Protein AF-A0A7S1GZ38-F1 (afdb_monomer)

Foldseek 3Di:
DVVVVVVVCLQFDWDDKDKWAKQFCPPHDPVVSVVSVVVTHQIWTWTQGLQFGIWTASDDVHDTQKGFGLVFWPDWDQDPPFLQKIKTWGWIFGCPDQDVPRDTDIDGTIIIIGDPHNVVSVVVSVSNVVSSVVNCVVLPVLDQPLDDDDPDFRKGWGFDRPDDDPPVPPPDDPCPDPFWAKAAPDDQFDWFAFQCFGIWTDDPPPDDTDTDGDNHTAGWHDAPQPDQDPVPRGTGDDHRDTGTMGTPGPVVCVVDPPPPCPVVVVVVVVVVVPDPPPPPPDDD

Structure (mmCIF, N/CA/C/O backbone):
data_AF-A0A7S1GZ38-F1
#
_entry.id   AF-A0A7S1GZ38-F1
#
loop_
_atom_site.group_PDB
_atom_site.id
_atom_site.type_symbol
_atom_site.label_atom_id
_atom_site.label_alt_id
_atom_site.label_comp_id
_atom_site.label_asym_id
_atom_site.label_entity_id
_atom_site.label_seq_id
_atom_site.pdbx_PDB_ins_code
_atom_site.Cartn_x
_atom_site.Cartn_y
_atom_site.Cartn_z
_atom_site.occupancy
_at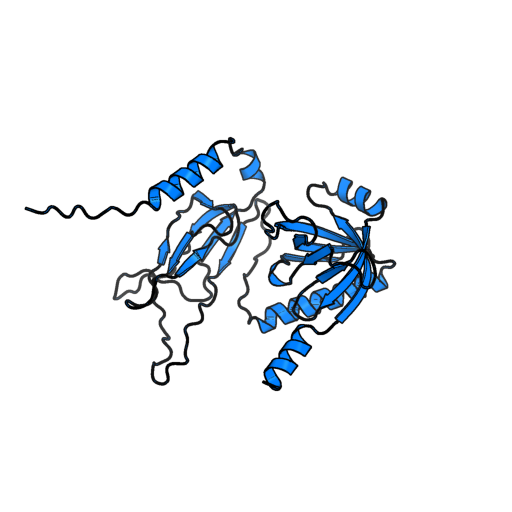om_site.B_iso_or_equiv
_atom_site.auth_seq_id
_atom_site.auth_comp_id
_atom_site.auth_asym_id
_atom_site.auth_atom_id
_atom_site.pdbx_PDB_model_num
ATOM 1 N N . ALA A 1 1 ? -26.570 -12.763 -7.013 1.00 73.56 1 ALA A N 1
ATOM 2 C CA . ALA A 1 1 ? -25.543 -13.681 -7.552 1.00 73.56 1 ALA A CA 1
ATOM 3 C C . ALA A 1 1 ? -24.828 -13.065 -8.753 1.00 73.56 1 ALA A C 1
ATOM 5 O O . ALA A 1 1 ? -23.720 -12.600 -8.565 1.00 73.56 1 ALA A O 1
ATOM 6 N N . LYS A 1 2 ? -25.463 -12.930 -9.930 1.00 78.56 2 LYS A N 1
ATOM 7 C CA . LYS A 1 2 ? -24.811 -12.400 -11.149 1.00 78.56 2 LYS A CA 1
ATOM 8 C C . LYS A 1 2 ? -24.140 -11.022 -10.979 1.00 78.56 2 LYS A C 1
ATOM 10 O O . LYS A 1 2 ? -22.975 -10.892 -11.308 1.00 78.56 2 LYS A O 1
ATOM 15 N N . GLN A 1 3 ? -24.825 -10.051 -10.369 1.00 67.31 3 GLN A N 1
ATOM 16 C CA . GLN A 1 3 ? -24.253 -8.721 -10.082 1.00 67.31 3 GLN A CA 1
ATOM 17 C C . GLN A 1 3 ? -23.097 -8.744 -9.064 1.00 67.31 3 GLN A C 1
ATOM 19 O O . GLN A 1 3 ? -22.222 -7.893 -9.113 1.00 67.31 3 GLN A O 1
ATOM 24 N N . VAL A 1 4 ? -23.079 -9.714 -8.143 1.00 67.12 4 VAL A N 1
ATOM 25 C CA . VAL A 1 4 ? -21.995 -9.866 -7.152 1.00 67.12 4 VAL A CA 1
ATOM 26 C C . VAL A 1 4 ? -20.765 -10.501 -7.803 1.00 67.12 4 VAL A C 1
ATOM 28 O O . VAL A 1 4 ? -19.644 -10.092 -7.529 1.00 67.12 4 VAL A O 1
ATOM 31 N N . GLU A 1 5 ? -20.980 -11.471 -8.693 1.00 67.50 5 GLU A N 1
ATOM 32 C CA . GLU A 1 5 ? -19.931 -12.106 -9.497 1.00 67.50 5 GLU A CA 1
ATOM 33 C C . GLU A 1 5 ? -19.275 -11.102 -10.457 1.00 67.50 5 GLU A C 1
ATOM 35 O O . GLU A 1 5 ? -18.057 -11.059 -10.586 1.00 67.50 5 GLU A O 1
ATOM 40 N N . GLU A 1 6 ? -20.094 -10.273 -11.107 1.00 71.00 6 GLU A N 1
ATOM 41 C CA . GLU A 1 6 ? -19.662 -9.233 -12.043 1.00 71.00 6 GLU A CA 1
ATOM 42 C C . GLU A 1 6 ? -18.856 -8.148 -11.321 1.00 71.00 6 GLU A C 1
ATOM 44 O O . GLU A 1 6 ? -17.736 -7.856 -11.732 1.00 71.00 6 GLU A O 1
ATOM 49 N N . ARG A 1 7 ? -19.331 -7.690 -10.153 1.00 63.00 7 ARG A N 1
ATOM 50 C CA . ARG A 1 7 ? -18.589 -6.757 -9.294 1.00 63.00 7 ARG A CA 1
ATOM 51 C C . ARG A 1 7 ? -17.265 -7.340 -8.793 1.00 63.00 7 ARG A C 1
ATOM 53 O O . ARG A 1 7 ? -16.252 -6.663 -8.862 1.00 63.00 7 ARG A O 1
ATOM 60 N N . ARG A 1 8 ? -17.227 -8.611 -8.370 1.00 61.53 8 ARG A N 1
ATOM 61 C CA . ARG A 1 8 ? -15.969 -9.295 -8.000 1.00 61.53 8 ARG A CA 1
ATOM 62 C C . ARG A 1 8 ? -14.984 -9.382 -9.165 1.00 61.53 8 ARG A C 1
ATOM 64 O O . ARG A 1 8 ? -13.774 -9.310 -8.968 1.00 61.53 8 ARG A O 1
ATOM 71 N N . ARG A 1 9 ? -15.489 -9.570 -10.384 1.00 66.88 9 ARG A N 1
ATOM 72 C CA . ARG A 1 9 ? -14.665 -9.649 -11.594 1.00 66.88 9 ARG A CA 1
ATOM 73 C C . ARG A 1 9 ? -14.069 -8.289 -11.959 1.00 66.88 9 ARG A C 1
ATOM 75 O O . ARG A 1 9 ? -12.923 -8.240 -12.392 1.00 66.88 9 ARG A O 1
ATOM 82 N N . GLU A 1 10 ? -14.826 -7.217 -11.744 1.00 64.75 10 GLU A N 1
ATOM 83 C CA . GLU A 1 10 ? -14.358 -5.832 -11.864 1.00 64.75 10 GLU A CA 1
ATOM 84 C C . GLU A 1 10 ? -13.367 -5.470 -10.743 1.00 64.75 10 GLU A C 1
ATOM 86 O O . GLU A 1 10 ? -12.319 -4.889 -11.018 1.00 64.75 10 GLU A O 1
ATOM 91 N N . GLU A 1 11 ? -13.616 -5.913 -9.505 1.00 62.97 11 GLU A N 1
ATOM 92 C CA . GLU A 1 11 ? -12.746 -5.676 -8.340 1.00 62.97 11 GLU A CA 1
ATOM 93 C C . GLU A 1 11 ? -11.324 -6.242 -8.534 1.00 62.97 11 GLU A C 1
ATOM 95 O O . GLU A 1 11 ? -10.330 -5.637 -8.120 1.00 62.97 11 GLU A O 1
ATOM 100 N N . HIS A 1 12 ? -11.205 -7.373 -9.232 1.00 72.50 12 HIS A N 1
ATOM 101 C CA . HIS A 1 12 ? -9.927 -8.024 -9.534 1.00 72.50 12 HIS A CA 1
ATOM 102 C C . HIS A 1 12 ? -9.425 -7.787 -10.964 1.00 72.50 12 HIS A C 1
ATOM 104 O O . HIS A 1 12 ? -8.508 -8.488 -11.410 1.00 72.50 12 HIS A O 1
ATOM 110 N N . ALA A 1 13 ? -9.990 -6.810 -11.682 1.00 87.50 13 ALA A N 1
ATOM 111 C CA . ALA A 1 13 ? -9.582 -6.507 -13.046 1.00 87.50 13 ALA A CA 1
ATOM 112 C C . ALA A 1 13 ? -8.071 -6.234 -13.119 1.00 87.50 13 ALA A C 1
ATOM 114 O O . ALA A 1 13 ? -7.522 -5.410 -12.381 1.00 87.50 13 ALA A O 1
ATOM 115 N N . LEU A 1 14 ? -7.401 -6.962 -14.010 1.00 91.38 14 LEU A N 1
ATOM 116 C CA . LEU A 1 14 ? -5.994 -6.767 -14.332 1.00 91.38 14 LEU A CA 1
ATOM 117 C C . LEU A 1 14 ? -5.829 -5.422 -15.048 1.00 91.38 14 LEU A C 1
ATOM 119 O O . LEU A 1 14 ? -6.381 -5.241 -16.133 1.00 91.38 14 LEU A O 1
ATOM 123 N N . LEU A 1 15 ? -5.062 -4.499 -14.465 1.00 93.69 15 LEU A N 1
ATOM 124 C CA . LEU A 1 15 ? -4.799 -3.189 -15.070 1.00 93.69 15 LEU A CA 1
ATOM 125 C C . LEU A 1 15 ? -3.525 -3.191 -15.914 1.00 93.69 15 LEU A C 1
ATOM 127 O O . LEU A 1 15 ? -3.505 -2.697 -17.042 1.00 93.69 15 LEU A O 1
ATOM 131 N N . ILE A 1 16 ? -2.443 -3.733 -15.358 1.00 97.31 16 ILE A N 1
ATOM 132 C CA . ILE A 1 16 ? -1.154 -3.860 -16.033 1.00 97.31 16 ILE A CA 1
ATOM 133 C C . ILE A 1 16 ? -0.354 -4.992 -15.400 1.00 97.31 16 ILE A C 1
ATOM 135 O O . ILE A 1 16 ? -0.414 -5.227 -14.193 1.00 97.31 16 ILE A O 1
ATOM 139 N N . GLU A 1 17 ? 0.422 -5.670 -16.232 1.00 97.19 17 GLU A N 1
ATOM 140 C CA . GLU A 1 17 ? 1.434 -6.624 -15.810 1.00 97.19 17 GLU A CA 1
ATOM 141 C C . GLU A 1 17 ? 2.716 -6.432 -16.616 1.00 97.19 17 GLU A C 1
ATOM 143 O O . GLU A 1 17 ? 2.711 -5.862 -17.713 1.00 97.19 17 GLU A O 1
ATOM 148 N N . GLY A 1 18 ? 3.834 -6.869 -16.048 1.00 97.25 18 GLY A N 1
ATOM 149 C CA . GLY A 1 18 ? 5.128 -6.765 -16.702 1.00 97.25 18 GLY A CA 1
ATOM 150 C C . GLY A 1 18 ? 6.302 -6.906 -15.747 1.00 97.25 18 GLY A C 1
ATOM 151 O O . GLY A 1 18 ? 6.159 -6.946 -14.527 1.00 97.25 18 GLY A O 1
ATOM 152 N N . TRP A 1 19 ? 7.493 -6.970 -16.334 1.00 97.31 19 TRP A N 1
ATOM 153 C CA . TRP A 1 19 ? 8.738 -7.083 -15.586 1.00 97.31 19 TRP A CA 1
ATOM 154 C C . TRP A 1 19 ? 9.147 -5.749 -14.960 1.00 97.31 19 TRP A C 1
ATOM 156 O O . TRP A 1 19 ? 9.316 -4.759 -15.676 1.00 97.31 19 TRP A O 1
ATOM 166 N N . LEU A 1 20 ? 9.393 -5.759 -13.650 1.00 97.00 20 LEU A N 1
ATOM 167 C CA . LEU A 1 20 ? 10.022 -4.671 -12.897 1.00 97.00 20 LEU A CA 1
ATOM 168 C C . LEU A 1 20 ? 11.158 -5.242 -12.040 1.00 97.00 20 LEU A C 1
ATOM 170 O O . LEU A 1 20 ? 11.118 -6.407 -11.649 1.00 97.00 20 LEU A O 1
ATOM 174 N N . HIS A 1 21 ? 12.165 -4.433 -11.721 1.00 95.69 21 HIS A N 1
ATOM 175 C CA . HIS A 1 21 ? 13.160 -4.804 -10.712 1.00 95.69 21 HIS A CA 1
ATOM 176 C C . HIS A 1 21 ? 12.723 -4.277 -9.347 1.00 95.69 21 HIS A C 1
ATOM 178 O O . HIS A 1 21 ? 12.597 -3.064 -9.166 1.00 95.69 21 HIS A O 1
ATOM 184 N N . LYS A 1 22 ? 12.499 -5.178 -8.392 1.00 94.56 22 LYS A N 1
ATOM 185 C CA . LYS A 1 22 ? 12.158 -4.863 -7.005 1.00 94.56 22 LYS A CA 1
ATOM 186 C C . LYS A 1 22 ? 13.438 -4.670 -6.201 1.00 94.56 22 LYS A C 1
ATOM 188 O O . LYS A 1 22 ? 14.238 -5.588 -6.053 1.00 94.56 22 LYS A O 1
ATOM 193 N N . ILE A 1 23 ? 13.619 -3.479 -5.647 1.00 92.19 23 ILE A N 1
ATOM 194 C CA . ILE A 1 23 ? 14.764 -3.130 -4.806 1.00 92.19 23 ILE A CA 1
ATOM 195 C C . ILE A 1 23 ? 14.228 -2.889 -3.385 1.00 92.19 23 ILE A C 1
ATOM 197 O O . ILE A 1 23 ? 13.569 -1.871 -3.136 1.00 92.19 23 ILE A O 1
ATOM 201 N N . PRO A 1 24 ? 14.453 -3.817 -2.440 1.00 83.69 24 PRO A N 1
ATOM 202 C CA . PRO A 1 24 ? 14.087 -3.597 -1.049 1.00 83.69 24 PRO A CA 1
ATOM 203 C C . PRO A 1 24 ? 15.017 -2.537 -0.445 1.00 83.69 24 PRO A C 1
ATOM 205 O O . PRO A 1 24 ? 16.229 -2.721 -0.404 1.00 83.69 24 PRO A O 1
ATOM 208 N N . VAL A 1 25 ? 14.457 -1.428 0.045 1.00 83.94 25 VAL A N 1
ATOM 209 C CA . VAL A 1 25 ? 15.240 -0.328 0.654 1.00 83.94 25 VAL A CA 1
ATOM 210 C C . VAL A 1 25 ? 14.986 -0.172 2.153 1.00 83.94 25 VAL A C 1
ATOM 212 O O . VAL A 1 25 ? 15.251 0.869 2.749 1.00 83.94 25 VAL A O 1
ATOM 215 N N . THR A 1 26 ? 14.454 -1.211 2.793 1.00 76.75 26 THR A N 1
ATOM 216 C CA . THR A 1 26 ? 14.122 -1.155 4.221 1.00 76.75 26 THR A CA 1
ATOM 217 C C . THR A 1 26 ? 15.399 -1.129 5.054 1.00 76.75 26 THR A C 1
ATOM 219 O O . THR A 1 26 ? 16.225 -2.028 4.943 1.00 76.75 26 THR A O 1
ATOM 222 N N . GLY A 1 27 ? 15.550 -0.096 5.887 1.00 73.19 27 GLY A N 1
ATOM 223 C CA . GLY A 1 27 ? 16.733 0.094 6.731 1.00 73.19 27 GLY A CA 1
ATOM 224 C C . GLY A 1 27 ? 17.950 0.686 6.015 1.00 73.19 27 GLY A C 1
ATOM 225 O O . GLY A 1 27 ? 18.987 0.825 6.651 1.00 73.19 27 GLY A O 1
ATOM 226 N N . LEU A 1 28 ? 17.830 1.054 4.733 1.00 74.50 28 LEU A N 1
ATOM 227 C CA . LEU A 1 28 ? 18.908 1.702 3.986 1.00 74.50 28 LEU A CA 1
ATOM 228 C C . LEU A 1 28 ? 18.828 3.227 4.119 1.00 74.50 28 LEU A C 1
ATOM 230 O O . LEU A 1 28 ? 17.756 3.829 4.008 1.00 74.50 28 LEU A O 1
ATOM 234 N N . THR A 1 29 ? 19.979 3.868 4.295 1.00 75.25 29 THR A N 1
ATOM 235 C CA .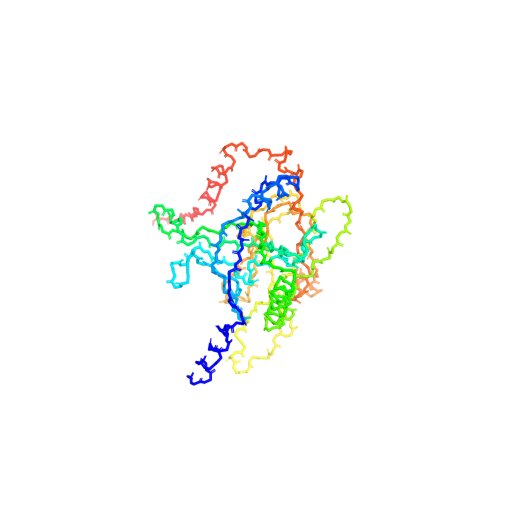 THR A 1 29 ? 20.135 5.314 4.100 1.00 75.25 29 THR A CA 1
ATOM 236 C C . THR A 1 29 ? 19.878 5.691 2.630 1.00 75.25 29 THR A C 1
ATOM 238 O O . THR A 1 29 ? 19.986 4.840 1.744 1.00 75.25 29 THR A O 1
ATOM 241 N N . PRO A 1 30 ? 19.587 6.967 2.305 1.00 71.19 30 PRO A N 1
ATOM 242 C CA . PRO A 1 30 ? 19.416 7.397 0.912 1.00 71.19 30 PRO A CA 1
ATOM 243 C C . PRO A 1 30 ? 20.608 7.051 0.001 1.00 71.19 30 PRO A C 1
ATOM 245 O O . PRO A 1 30 ? 20.416 6.692 -1.160 1.00 71.19 30 PRO A O 1
ATOM 248 N N . ALA A 1 31 ? 21.834 7.104 0.534 1.00 73.81 31 ALA A N 1
ATOM 249 C CA . ALA A 1 31 ? 23.041 6.727 -0.199 1.00 73.81 31 ALA A CA 1
ATOM 250 C C . ALA A 1 31 ? 23.083 5.217 -0.491 1.00 73.81 31 ALA A C 1
ATOM 252 O O . ALA A 1 31 ? 23.336 4.812 -1.624 1.00 73.81 31 ALA A O 1
ATOM 253 N N . GLU A 1 32 ? 22.772 4.381 0.499 1.00 79.12 32 GLU A N 1
ATOM 254 C CA . GLU A 1 32 ? 22.710 2.926 0.328 1.00 79.12 32 GLU A CA 1
ATOM 255 C C . GLU A 1 32 ? 21.563 2.498 -0.589 1.00 79.12 32 GLU A C 1
ATOM 257 O O . GLU A 1 32 ? 21.736 1.577 -1.379 1.00 79.12 32 GLU A O 1
ATOM 262 N N . ALA A 1 33 ? 20.421 3.186 -0.543 1.00 72.38 33 ALA A N 1
ATOM 263 C CA . ALA A 1 33 ? 19.308 2.956 -1.458 1.00 72.38 33 ALA A CA 1
ATOM 264 C C . ALA A 1 33 ? 19.702 3.258 -2.914 1.00 72.38 33 ALA A C 1
ATOM 266 O O . ALA A 1 33 ? 19.358 2.493 -3.812 1.00 72.38 33 ALA A O 1
ATOM 267 N N . SER A 1 34 ? 20.475 4.325 -3.144 1.00 72.00 34 SER A N 1
ATOM 268 C CA . SER A 1 34 ? 21.030 4.649 -4.465 1.00 72.00 34 SER A CA 1
ATOM 269 C C . SER A 1 34 ? 22.010 3.570 -4.954 1.00 72.00 34 SER A C 1
ATOM 271 O O . SER A 1 34 ? 21.927 3.113 -6.095 1.00 72.00 34 SER A O 1
ATOM 273 N N . VAL A 1 35 ? 22.881 3.070 -4.068 1.00 78.94 35 VAL A N 1
ATOM 274 C CA . VAL A 1 35 ? 23.791 1.951 -4.377 1.00 78.94 35 VAL A CA 1
ATOM 275 C C . VAL A 1 35 ? 23.030 0.638 -4.610 1.00 78.94 35 VAL A C 1
ATOM 277 O O . VAL A 1 35 ? 23.388 -0.137 -5.491 1.00 78.94 35 VAL A O 1
ATOM 280 N N . ALA A 1 36 ? 21.971 0.360 -3.853 1.00 77.56 36 ALA A N 1
ATOM 281 C CA . ALA A 1 36 ? 21.128 -0.812 -4.074 1.00 77.56 36 ALA A CA 1
ATOM 282 C C . ALA A 1 36 ? 20.397 -0.720 -5.422 1.00 77.56 36 ALA A C 1
ATOM 284 O O . ALA A 1 36 ? 20.329 -1.705 -6.155 1.00 77.56 36 ALA A O 1
ATOM 285 N N . ALA A 1 37 ? 19.928 0.474 -5.795 1.00 73.06 37 ALA A N 1
ATOM 286 C CA . ALA A 1 37 ? 19.295 0.715 -7.087 1.00 73.06 37 ALA A CA 1
ATOM 287 C C . ALA A 1 37 ? 20.255 0.530 -8.273 1.00 73.06 37 ALA A C 1
ATOM 289 O O . ALA A 1 37 ? 19.831 0.073 -9.339 1.00 73.06 37 ALA A O 1
ATOM 290 N N . SER A 1 38 ? 21.547 0.827 -8.094 1.00 75.19 38 SER A N 1
ATOM 291 C CA . SER A 1 38 ? 22.561 0.616 -9.134 1.00 75.19 38 SER A CA 1
ATOM 292 C C . SER A 1 38 ? 22.960 -0.851 -9.311 1.00 75.19 38 SER A C 1
ATOM 294 O O . SER A 1 38 ? 23.344 -1.237 -10.412 1.00 75.19 38 SER A O 1
ATOM 296 N N . LYS A 1 39 ? 22.815 -1.688 -8.274 1.00 80.50 39 LYS A N 1
ATOM 297 C CA . LYS A 1 39 ? 23.103 -3.133 -8.344 1.00 80.50 39 LYS A CA 1
ATOM 298 C C . LYS A 1 39 ? 22.058 -3.945 -9.115 1.00 80.50 39 LYS A C 1
ATOM 300 O O . LYS A 1 39 ? 22.338 -5.094 -9.435 1.00 80.50 39 LYS A O 1
ATOM 305 N N . GLY A 1 40 ? 20.911 -3.344 -9.446 1.00 72.44 40 GLY A N 1
ATOM 306 C CA . GLY A 1 40 ? 19.787 -4.027 -10.084 1.00 72.44 40 GLY A CA 1
ATOM 307 C C . GLY A 1 40 ? 19.072 -4.917 -9.070 1.00 72.44 40 GLY A C 1
ATOM 308 O O . GLY A 1 40 ? 19.632 -5.895 -8.591 1.00 72.44 40 GLY A O 1
ATOM 309 N N . GLY A 1 41 ? 17.852 -4.541 -8.686 1.00 87.12 41 GLY A N 1
ATOM 310 C CA . GLY A 1 41 ? 17.037 -5.355 -7.781 1.00 87.12 41 GLY A CA 1
ATOM 311 C C . GLY A 1 41 ? 16.616 -6.688 -8.401 1.00 87.12 41 GLY A C 1
ATOM 312 O O . GLY A 1 41 ? 16.912 -6.971 -9.562 1.00 87.12 41 GLY A O 1
ATOM 313 N N . ASP A 1 42 ? 15.859 -7.480 -7.649 1.00 92.25 42 ASP A N 1
ATOM 314 C CA . ASP A 1 42 ? 15.338 -8.754 -8.138 1.00 92.25 42 ASP A CA 1
ATOM 315 C C . ASP A 1 42 ? 14.334 -8.501 -9.263 1.00 92.25 42 ASP A C 1
ATOM 317 O O . ASP A 1 42 ? 13.403 -7.704 -9.121 1.00 92.25 42 ASP A O 1
ATOM 321 N N . ARG A 1 43 ? 14.527 -9.152 -10.410 1.00 95.12 43 ARG A N 1
ATOM 322 C CA . ARG A 1 43 ? 13.608 -9.030 -11.541 1.00 95.12 43 ARG A CA 1
ATOM 323 C C . ARG A 1 43 ? 12.351 -9.853 -11.255 1.00 95.12 43 ARG A C 1
ATOM 325 O O . ARG A 1 43 ? 12.422 -11.075 -11.224 1.00 95.12 43 ARG A O 1
ATOM 332 N N . MET A 1 44 ? 11.210 -9.184 -11.114 1.00 96.06 44 MET A N 1
ATOM 333 C CA . MET A 1 44 ? 9.929 -9.798 -10.761 1.00 96.06 44 MET A CA 1
ATOM 334 C C . MET A 1 44 ? 8.876 -9.541 -11.842 1.00 96.06 44 MET A C 1
ATOM 336 O O . MET A 1 44 ? 8.850 -8.470 -12.460 1.00 96.06 44 MET A O 1
ATOM 340 N N . TRP A 1 45 ? 7.984 -10.506 -12.059 1.00 96.00 45 TRP A N 1
ATOM 341 C CA . TRP A 1 45 ? 6.752 -10.284 -12.811 1.00 96.00 45 TRP A CA 1
ATOM 342 C C . TRP A 1 45 ? 5.731 -9.629 -11.888 1.00 96.00 45 TRP A C 1
ATOM 344 O O . TRP A 1 45 ? 5.208 -10.274 -10.979 1.00 96.00 45 TRP A O 1
ATOM 354 N N . CYS A 1 46 ? 5.477 -8.342 -12.095 1.00 97.00 46 CYS A N 1
ATOM 355 C CA . CYS A 1 46 ? 4.537 -7.565 -11.303 1.00 97.00 46 CYS A CA 1
ATOM 356 C C . CYS A 1 46 ? 3.164 -7.536 -11.972 1.00 97.00 46 CYS A C 1
ATOM 358 O O . CYS A 1 46 ? 3.063 -7.479 -13.197 1.00 97.00 46 CYS A O 1
ATOM 360 N N . VAL A 1 47 ? 2.117 -7.522 -11.151 1.00 96.31 47 VAL A N 1
ATOM 361 C CA . VAL A 1 47 ? 0.717 -7.492 -11.573 1.00 96.31 47 VAL A CA 1
ATOM 362 C C . VAL A 1 47 ? -0.033 -6.483 -10.707 1.00 96.31 47 VAL A C 1
ATOM 364 O O . VAL A 1 47 ? -0.042 -6.594 -9.479 1.00 96.31 47 VAL A O 1
ATOM 367 N N . LEU A 1 48 ? -0.650 -5.486 -11.342 1.00 96.56 48 LEU A N 1
ATOM 368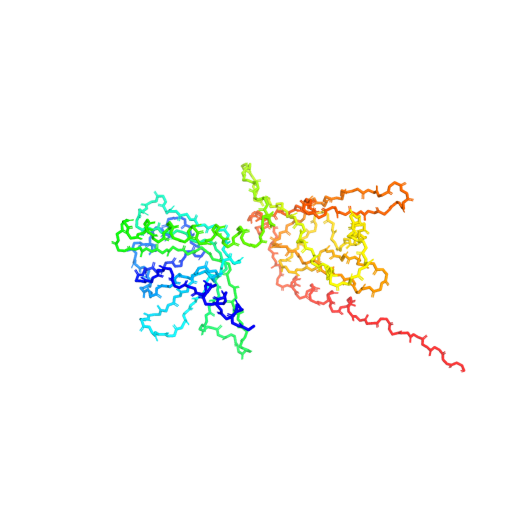 C CA . LEU A 1 48 ? -1.503 -4.494 -10.691 1.00 96.56 48 LEU A CA 1
ATOM 369 C C . LEU A 1 48 ? -2.977 -4.831 -10.923 1.00 96.56 48 LEU A C 1
ATOM 371 O O . LEU A 1 48 ? -3.433 -4.911 -12.068 1.00 96.56 48 LEU A O 1
ATOM 375 N N . HIS A 1 49 ? -3.723 -4.951 -9.829 1.00 93.31 49 HIS A N 1
ATOM 376 C CA . HIS A 1 49 ? -5.166 -5.183 -9.838 1.00 93.31 49 HIS A CA 1
ATOM 377 C C . HIS A 1 49 ? -5.932 -3.913 -9.457 1.00 93.31 49 HIS A C 1
ATOM 379 O O . HIS A 1 49 ? -5.477 -3.147 -8.607 1.00 93.31 49 HIS A O 1
ATOM 385 N N . GLY A 1 50 ? -7.121 -3.730 -10.038 1.00 88.69 50 GLY A N 1
ATOM 386 C CA . GLY A 1 50 ? -7.952 -2.534 -9.864 1.00 88.69 50 GLY A CA 1
ATOM 387 C C . GLY A 1 50 ? -8.270 -2.164 -8.416 1.00 88.69 50 GLY A C 1
ATOM 388 O O . GLY A 1 50 ? -8.175 -0.991 -8.069 1.00 88.69 50 GLY A O 1
ATOM 389 N N . HIS A 1 51 ? -8.573 -3.146 -7.556 1.00 85.69 51 HIS A N 1
ATOM 390 C CA . HIS A 1 51 ? -8.920 -2.893 -6.148 1.00 85.69 51 HIS A CA 1
ATOM 391 C C . HIS A 1 51 ? -8.072 -3.668 -5.135 1.00 85.69 51 HIS A C 1
ATOM 393 O O . HIS A 1 51 ? -8.259 -3.496 -3.934 1.00 85.69 51 HIS A O 1
ATOM 399 N N . SER A 1 52 ? -7.139 -4.513 -5.581 1.00 87.69 52 SER A N 1
ATOM 400 C CA . SER A 1 52 ? -6.355 -5.373 -4.675 1.00 87.69 52 SER A CA 1
ATOM 401 C C . SER A 1 52 ? -4.924 -4.897 -4.437 1.00 87.69 52 SER A C 1
ATOM 403 O O . SER A 1 52 ? -4.260 -5.433 -3.558 1.00 87.69 52 SER A O 1
ATOM 405 N N . GLY A 1 53 ? -4.440 -3.902 -5.182 1.00 93.38 53 GLY A N 1
ATOM 406 C CA . GLY A 1 53 ? -3.062 -3.425 -5.084 1.00 93.38 53 GLY A CA 1
ATOM 407 C C . GLY A 1 53 ? -2.095 -4.165 -6.006 1.00 93.38 53 GLY A C 1
ATOM 408 O O . GLY A 1 53 ? -2.461 -4.621 -7.094 1.00 93.38 53 GLY A O 1
ATOM 409 N N . LEU A 1 54 ? -0.835 -4.235 -5.582 1.00 96.00 54 LEU A N 1
ATOM 410 C CA . LEU A 1 54 ? 0.279 -4.757 -6.368 1.00 96.00 54 LEU A CA 1
ATOM 411 C C . LEU A 1 54 ? 0.685 -6.145 -5.865 1.00 96.00 54 LEU A C 1
ATOM 413 O O . LEU A 1 54 ? 0.878 -6.342 -4.668 1.00 96.00 54 LEU A O 1
ATOM 417 N N . SER A 1 55 ? 0.878 -7.091 -6.775 1.00 94.94 55 SER A N 1
ATOM 418 C CA . SER A 1 55 ? 1.445 -8.408 -6.473 1.00 94.94 55 SER A CA 1
ATOM 419 C C . SER A 1 55 ? 2.621 -8.714 -7.394 1.00 94.94 55 SER A C 1
ATOM 421 O O . SER A 1 55 ? 2.768 -8.090 -8.450 1.00 94.94 55 SER A O 1
ATOM 423 N N . TRP A 1 56 ? 3.498 -9.634 -6.992 1.00 95.69 56 TRP A N 1
ATOM 424 C CA . TRP A 1 56 ? 4.629 -10.028 -7.831 1.00 95.69 56 TRP A CA 1
ATOM 425 C C . TRP A 1 56 ? 5.082 -11.475 -7.628 1.00 95.69 56 TRP A C 1
ATOM 427 O O . TRP A 1 56 ? 4.957 -12.051 -6.545 1.00 95.69 56 TRP A O 1
ATOM 437 N N . MET A 1 57 ? 5.646 -12.035 -8.697 1.00 94.00 57 MET A N 1
ATOM 438 C CA . MET A 1 57 ? 6.160 -13.404 -8.807 1.00 94.00 57 MET A CA 1
ATOM 439 C C . MET A 1 57 ? 7.598 -13.377 -9.342 1.00 94.00 57 MET A C 1
ATOM 441 O O . MET A 1 57 ? 8.002 -12.420 -10.005 1.00 94.00 57 MET A O 1
ATOM 445 N N . ASP A 1 58 ? 8.374 -14.418 -9.066 1.00 91.81 58 ASP A N 1
ATOM 446 C CA . ASP A 1 58 ? 9.752 -14.584 -9.552 1.00 91.81 58 ASP A CA 1
ATOM 447 C C . ASP A 1 58 ? 9.814 -14.870 -11.066 1.00 91.81 58 ASP A C 1
ATOM 449 O O . ASP A 1 58 ? 10.779 -14.516 -11.742 1.00 91.81 58 ASP A O 1
ATOM 453 N N . HIS A 1 59 ? 8.756 -15.456 -11.625 1.00 90.56 59 HIS A N 1
ATOM 454 C CA . HIS A 1 59 ? 8.562 -15.632 -13.060 1.00 90.56 59 HIS A CA 1
ATOM 455 C C . HIS A 1 59 ? 7.085 -15.570 -13.462 1.00 90.56 59 HIS A C 1
ATOM 457 O O . HIS A 1 59 ? 6.185 -15.623 -12.625 1.00 90.56 59 HIS A O 1
ATOM 463 N N . LEU A 1 60 ? 6.822 -15.442 -14.767 1.00 89.88 60 LEU A N 1
ATOM 464 C CA . LEU A 1 60 ? 5.461 -15.451 -15.306 1.00 89.88 60 LEU A CA 1
ATOM 465 C C . LEU A 1 60 ? 4.784 -16.797 -15.000 1.00 89.88 60 LEU A C 1
ATOM 467 O O . LEU A 1 60 ? 5.250 -17.840 -15.456 1.00 89.88 60 LEU A O 1
ATOM 471 N N . GLY A 1 61 ? 3.687 -16.758 -14.240 1.00 84.50 61 GLY A N 1
ATOM 472 C CA . GLY A 1 61 ? 2.977 -17.954 -13.769 1.00 84.50 61 GLY A CA 1
ATOM 473 C C . GLY A 1 61 ? 3.632 -18.655 -12.572 1.00 84.50 61 GLY A C 1
ATOM 474 O O . GLY A 1 61 ? 3.185 -19.738 -12.197 1.00 84.50 61 GLY A O 1
ATOM 475 N N . GLY A 1 62 ? 4.676 -18.055 -11.993 1.00 82.31 62 GLY A N 1
ATOM 476 C CA . GLY A 1 62 ? 5.364 -18.560 -10.811 1.00 82.31 62 GLY A CA 1
ATOM 477 C C . GLY A 1 62 ? 4.547 -18.435 -9.527 1.00 82.31 62 GLY A C 1
ATOM 478 O O . GLY A 1 62 ? 3.411 -17.956 -9.512 1.00 82.31 62 GLY A O 1
ATOM 479 N N . ALA A 1 63 ? 5.138 -18.876 -8.418 1.00 84.50 63 ALA A N 1
ATOM 480 C CA . ALA A 1 63 ? 4.517 -18.705 -7.114 1.00 84.50 63 ALA A CA 1
ATOM 481 C C . ALA A 1 63 ? 4.501 -17.221 -6.726 1.00 84.50 63 ALA A C 1
ATOM 483 O O . ALA A 1 63 ? 5.441 -16.473 -6.996 1.00 84.50 63 ALA A O 1
ATOM 484 N N . LEU A 1 64 ? 3.432 -16.803 -6.051 1.00 87.56 64 LEU A N 1
ATOM 485 C CA . LEU A 1 64 ? 3.337 -15.468 -5.481 1.00 87.56 64 LEU A CA 1
ATOM 486 C C . LEU A 1 64 ? 4.489 -15.266 -4.488 1.00 87.56 64 LEU A C 1
ATOM 488 O O . LEU A 1 64 ? 4.643 -16.057 -3.554 1.00 87.56 64 LEU A O 1
ATOM 492 N N . CYS A 1 65 ? 5.291 -14.221 -4.686 1.00 89.62 65 CYS A N 1
ATOM 493 C CA . CYS A 1 65 ? 6.421 -13.888 -3.814 1.00 89.62 65 CYS A CA 1
ATOM 494 C C . CYS A 1 65 ? 6.063 -12.810 -2.789 1.00 89.62 65 CYS A C 1
ATOM 496 O O . CYS A 1 65 ? 6.609 -12.800 -1.686 1.00 89.62 65 CYS A O 1
ATOM 498 N N . GLY A 1 66 ? 5.159 -11.902 -3.151 1.00 90.50 66 GLY A N 1
ATOM 499 C CA . GLY A 1 66 ? 4.635 -10.921 -2.220 1.00 90.50 66 GLY A CA 1
ATOM 500 C C . GLY A 1 66 ? 3.474 -10.119 -2.783 1.00 90.50 66 GLY A C 1
ATOM 501 O O . GLY A 1 66 ? 3.212 -10.108 -3.992 1.00 90.50 66 GLY A O 1
ATOM 502 N N . VAL A 1 67 ? 2.774 -9.466 -1.862 1.00 92.69 67 VAL A N 1
ATOM 503 C CA . VAL A 1 67 ? 1.626 -8.603 -2.139 1.00 92.69 67 VAL A CA 1
ATOM 504 C C . VAL A 1 67 ? 1.760 -7.324 -1.333 1.00 92.69 67 VAL A C 1
ATOM 506 O O . VAL A 1 67 ? 2.218 -7.324 -0.193 1.00 92.69 67 VAL A O 1
ATOM 509 N N . MET A 1 68 ? 1.315 -6.229 -1.927 1.00 93.88 68 MET A N 1
ATOM 510 C CA . MET A 1 68 ? 1.098 -4.962 -1.260 1.00 93.88 68 MET A CA 1
ATOM 511 C C . MET A 1 68 ? -0.310 -4.485 -1.600 1.00 93.88 68 MET A C 1
ATOM 513 O O . MET A 1 68 ? -0.561 -3.977 -2.697 1.00 93.88 68 MET A O 1
ATOM 517 N N . SER A 1 69 ? -1.239 -4.695 -0.667 1.00 93.25 69 SER A N 1
ATOM 518 C CA . SER A 1 69 ? -2.628 -4.297 -0.875 1.00 93.25 69 SER A CA 1
ATOM 519 C C . SER A 1 69 ? -2.786 -2.782 -0.807 1.00 93.25 69 SER A C 1
ATOM 521 O O . SER A 1 69 ? -1.981 -2.089 -0.178 1.00 93.25 69 SER A O 1
ATOM 523 N N . PHE A 1 70 ? -3.840 -2.244 -1.423 1.00 92.56 70 PHE A N 1
ATOM 524 C CA . PHE A 1 70 ? -4.118 -0.813 -1.304 1.00 92.56 70 PHE A CA 1
ATOM 525 C C . PHE A 1 70 ? -4.417 -0.388 0.139 1.00 92.56 70 PHE A C 1
ATOM 527 O O . PHE A 1 70 ? -4.099 0.743 0.493 1.00 92.56 70 PHE A O 1
ATOM 534 N N . GLU A 1 71 ? -4.932 -1.270 1.006 1.00 88.88 71 GLU A N 1
ATOM 535 C CA . GLU A 1 71 ? -5.031 -0.980 2.446 1.00 88.88 71 GLU A CA 1
ATOM 536 C C . GLU A 1 71 ? -3.668 -0.787 3.113 1.00 88.88 71 GLU A C 1
ATOM 538 O O . GLU A 1 71 ? -3.561 -0.021 4.071 1.00 88.88 71 GLU A O 1
ATOM 543 N N . GLY A 1 72 ? -2.651 -1.505 2.635 1.00 86.94 72 GLY A N 1
ATOM 544 C CA . GLY A 1 72 ? -1.295 -1.446 3.160 1.00 86.94 72 GLY A CA 1
ATOM 545 C C . GLY A 1 72 ? -0.474 -0.283 2.608 1.00 86.94 72 GLY A C 1
ATOM 546 O O . GLY A 1 72 ? 0.550 0.052 3.198 1.00 86.94 72 GLY A O 1
ATOM 547 N N . ILE A 1 73 ? -0.880 0.340 1.497 1.00 91.88 73 ILE A N 1
ATOM 548 C CA . ILE A 1 73 ? -0.120 1.417 0.852 1.00 91.88 73 ILE A CA 1
ATOM 549 C C . ILE A 1 73 ? -0.306 2.733 1.612 1.00 91.88 73 ILE A C 1
ATOM 551 O O . ILE A 1 73 ? -1.405 3.258 1.748 1.00 91.88 73 ILE A O 1
ATOM 555 N N . ALA A 1 74 ? 0.804 3.309 2.068 1.00 88.06 74 ALA A N 1
ATOM 556 C CA . ALA A 1 74 ? 0.855 4.625 2.691 1.00 88.06 74 ALA A CA 1
ATOM 557 C C . ALA A 1 74 ? 1.103 5.740 1.662 1.00 88.06 74 ALA A C 1
ATOM 559 O O . ALA A 1 74 ? 0.491 6.806 1.748 1.00 88.06 74 ALA A O 1
ATOM 560 N N . SER A 1 75 ? 1.993 5.519 0.690 1.00 91.25 75 SER A N 1
ATOM 561 C CA . SER A 1 75 ? 2.279 6.491 -0.371 1.00 91.25 75 SER A CA 1
ATOM 562 C C . SER A 1 75 ? 2.820 5.839 -1.645 1.00 91.25 75 SER A C 1
ATOM 564 O O . SER A 1 75 ? 3.405 4.757 -1.619 1.00 91.25 75 SER A O 1
ATOM 566 N N . ILE A 1 76 ? 2.619 6.537 -2.766 1.00 94.06 76 ILE A N 1
ATOM 567 C CA . ILE A 1 76 ? 3.146 6.202 -4.093 1.00 94.06 76 ILE A CA 1
ATOM 568 C C . ILE A 1 76 ? 3.755 7.481 -4.668 1.00 94.06 76 ILE A C 1
ATOM 570 O O . ILE A 1 76 ? 3.072 8.510 -4.702 1.00 94.06 76 ILE A O 1
ATOM 574 N N . ALA A 1 77 ? 5.002 7.421 -5.127 1.00 93.12 77 ALA A N 1
ATOM 575 C CA . ALA A 1 77 ? 5.717 8.550 -5.715 1.00 93.12 77 ALA A CA 1
ATOM 576 C C . ALA A 1 77 ? 6.611 8.102 -6.880 1.00 93.12 77 ALA A C 1
ATOM 578 O O . ALA A 1 77 ? 7.072 6.964 -6.918 1.00 93.12 77 ALA A O 1
ATOM 579 N N . MET A 1 78 ? 6.892 9.015 -7.809 1.00 92.19 78 MET A N 1
ATOM 580 C CA . MET A 1 78 ? 8.040 8.864 -8.707 1.00 92.19 78 MET A CA 1
ATOM 581 C C . MET A 1 78 ? 9.317 9.163 -7.924 1.00 92.19 78 MET A C 1
ATOM 583 O O . MET A 1 78 ? 9.341 10.083 -7.101 1.00 92.19 78 MET A O 1
ATOM 587 N N . ASN A 1 79 ? 10.378 8.399 -8.166 1.00 85.50 79 ASN A N 1
ATOM 588 C CA . ASN A 1 79 ? 11.662 8.664 -7.533 1.00 85.50 79 ASN A CA 1
ATOM 589 C C . ASN A 1 79 ? 12.291 9.931 -8.143 1.00 85.50 79 ASN A C 1
ATOM 591 O O . ASN A 1 79 ? 12.384 10.063 -9.358 1.00 85.50 79 ASN A O 1
ATOM 595 N N . GLY A 1 80 ? 12.739 10.868 -7.304 1.00 78.25 80 GLY A N 1
ATOM 596 C CA . GLY A 1 80 ? 13.340 12.122 -7.772 1.00 78.25 80 GLY A CA 1
ATOM 597 C C . GLY A 1 80 ? 14.736 11.980 -8.396 1.00 78.25 80 GLY A C 1
ATOM 598 O O . GLY A 1 80 ? 15.226 12.941 -8.980 1.00 78.25 80 GLY A O 1
ATOM 599 N N . TYR A 1 81 ? 15.384 10.818 -8.259 1.00 79.81 81 TYR A N 1
ATOM 600 C CA . TYR A 1 81 ? 16.750 10.569 -8.733 1.00 79.81 81 TYR A CA 1
ATOM 601 C C . TYR A 1 81 ? 16.822 9.763 -10.040 1.00 79.81 81 TYR A C 1
ATOM 603 O O . TYR A 1 81 ? 17.845 9.818 -10.717 1.00 79.81 81 TYR A O 1
ATOM 611 N N . ASP A 1 82 ? 15.774 9.007 -10.382 1.00 83.12 82 ASP A N 1
ATOM 612 C CA . ASP A 1 82 ? 15.696 8.167 -11.586 1.00 83.12 82 ASP A CA 1
ATOM 613 C C . ASP A 1 82 ? 14.234 8.110 -12.047 1.00 83.12 82 ASP A C 1
ATOM 615 O O . ASP A 1 82 ? 13.358 7.635 -11.319 1.00 83.12 82 ASP A O 1
ATOM 619 N N . ASP A 1 83 ? 13.972 8.599 -13.255 1.00 88.44 83 ASP A N 1
ATOM 620 C CA . ASP A 1 83 ? 12.641 8.651 -13.856 1.00 88.44 83 ASP A CA 1
ATOM 621 C C . ASP A 1 83 ? 12.112 7.267 -14.266 1.00 88.44 83 ASP A C 1
ATOM 623 O O . ASP A 1 83 ? 10.915 7.114 -14.504 1.00 88.44 83 ASP A O 1
ATOM 627 N N . ALA A 1 84 ? 12.964 6.238 -14.265 1.00 92.56 84 ALA A N 1
ATOM 628 C CA . ALA A 1 84 ? 12.568 4.843 -14.417 1.00 92.56 84 ALA A CA 1
ATOM 629 C C . ALA A 1 84 ? 12.180 4.166 -13.085 1.00 92.56 84 ALA A C 1
ATOM 631 O O . ALA A 1 84 ? 11.900 2.962 -13.077 1.00 92.56 84 ALA A O 1
ATOM 632 N N . MET A 1 85 ? 12.167 4.890 -11.956 1.00 91.69 85 MET A N 1
ATOM 633 C CA . MET A 1 85 ? 11.870 4.329 -10.633 1.00 91.69 85 MET A CA 1
ATOM 634 C C . MET A 1 85 ? 10.569 4.845 -10.011 1.00 91.69 85 MET A C 1
ATOM 636 O O . MET A 1 85 ? 10.285 6.042 -9.954 1.00 91.69 85 MET A O 1
ATOM 640 N N . ILE A 1 86 ? 9.826 3.904 -9.433 1.00 95.31 86 ILE A N 1
ATOM 641 C CA . ILE A 1 86 ? 8.592 4.127 -8.683 1.00 95.31 86 ILE A CA 1
ATOM 642 C C . ILE A 1 86 ? 8.851 3.746 -7.233 1.00 95.31 86 ILE A C 1
ATOM 644 O O . ILE A 1 86 ? 9.344 2.659 -6.936 1.00 95.31 86 ILE A O 1
ATOM 648 N N . GLU A 1 87 ? 8.502 4.639 -6.323 1.00 94.38 87 GLU A N 1
ATOM 649 C CA . GLU A 1 87 ? 8.556 4.413 -4.891 1.00 94.38 87 GLU A CA 1
ATOM 650 C C . GLU A 1 87 ? 7.163 4.080 -4.363 1.00 94.38 87 GLU A C 1
ATOM 652 O O . GLU A 1 87 ? 6.214 4.844 -4.554 1.00 94.38 87 GLU A O 1
ATOM 657 N N . VAL A 1 88 ? 7.058 2.955 -3.657 1.00 93.75 88 VAL A N 1
ATOM 658 C CA . VAL A 1 88 ? 5.844 2.562 -2.941 1.00 93.75 88 VAL A CA 1
ATOM 659 C C . VAL A 1 88 ? 6.202 2.305 -1.483 1.00 93.75 88 VAL A C 1
ATOM 661 O O . VAL A 1 88 ? 7.060 1.476 -1.170 1.00 93.75 88 VAL A O 1
ATOM 664 N N . VAL A 1 89 ? 5.557 3.037 -0.580 1.00 90.88 89 VAL A N 1
ATOM 665 C CA . VAL A 1 89 ? 5.702 2.852 0.866 1.00 90.88 89 VAL A CA 1
ATOM 666 C C . VAL A 1 89 ? 4.431 2.204 1.374 1.00 90.88 89 VAL A C 1
ATOM 668 O O . VAL A 1 89 ? 3.348 2.758 1.186 1.00 90.88 89 VAL A O 1
ATOM 671 N N . GLY A 1 90 ? 4.550 1.059 2.036 1.00 89.62 90 GLY A N 1
ATOM 672 C CA . GLY A 1 90 ? 3.393 0.344 2.547 1.00 89.62 90 GLY A CA 1
ATOM 673 C C . GLY A 1 90 ? 3.736 -0.942 3.279 1.00 89.62 90 GLY A C 1
ATOM 674 O O . GLY A 1 90 ? 4.883 -1.198 3.630 1.00 89.62 90 GLY A O 1
ATOM 675 N N . GLU A 1 91 ? 2.720 -1.749 3.525 1.00 86.38 91 GLU A N 1
ATOM 676 C CA . GLU A 1 91 ? 2.830 -3.063 4.145 1.00 86.38 91 GLU A CA 1
ATOM 677 C C . GLU A 1 91 ? 2.953 -4.147 3.073 1.00 86.38 91 GLU A C 1
ATOM 679 O O . GLU A 1 91 ? 2.064 -4.321 2.243 1.00 86.38 91 GLU A O 1
ATOM 684 N N . GLU A 1 92 ? 4.091 -4.842 3.080 1.00 88.62 92 GLU A N 1
ATOM 685 C CA . GLU A 1 92 ? 4.366 -6.004 2.236 1.00 88.62 92 GLU A CA 1
ATOM 686 C C . GLU A 1 92 ? 3.988 -7.275 3.006 1.00 88.62 92 GLU A C 1
ATOM 688 O O . GLU A 1 92 ? 4.491 -7.507 4.109 1.00 88.62 92 GLU A O 1
ATOM 693 N N . GLU A 1 93 ? 3.127 -8.101 2.416 1.00 86.50 93 GLU A N 1
ATOM 694 C CA . GLU A 1 93 ? 2.878 -9.476 2.851 1.00 86.50 93 GLU A CA 1
ATOM 695 C C . GLU A 1 93 ? 3.820 -10.407 2.065 1.00 86.50 93 GLU A C 1
ATOM 697 O O . GLU A 1 93 ? 3.683 -10.546 0.846 1.00 86.50 93 GLU A O 1
ATOM 702 N N . GLU A 1 94 ? 4.799 -11.021 2.741 1.00 83.19 94 GLU A N 1
ATOM 703 C CA . GLU A 1 94 ? 5.718 -11.992 2.122 1.00 83.19 94 GLU A CA 1
ATOM 704 C C . GLU A 1 94 ? 5.089 -13.396 2.141 1.00 83.19 94 GLU A C 1
ATOM 706 O O . GLU A 1 94 ? 4.859 -13.979 3.200 1.00 83.19 94 GLU A O 1
ATOM 711 N N . THR A 1 95 ? 4.851 -13.986 0.968 1.00 69.06 95 THR A N 1
ATOM 712 C CA . THR A 1 95 ? 4.119 -15.262 0.837 1.00 69.06 95 THR A CA 1
ATOM 713 C C . THR A 1 95 ? 5.001 -16.516 0.921 1.00 69.06 95 THR A C 1
ATOM 715 O O . THR A 1 95 ? 4.486 -17.631 0.866 1.00 69.06 95 THR A O 1
ATOM 718 N N . GLY A 1 96 ? 6.318 -16.364 1.107 1.00 59.91 96 GLY A N 1
ATOM 719 C CA . GLY A 1 96 ? 7.287 -17.474 1.129 1.00 59.91 96 GLY A CA 1
ATOM 720 C C . GLY A 1 96 ? 7.911 -17.807 2.490 1.00 59.91 96 GLY A C 1
ATOM 721 O O . GLY A 1 96 ? 8.502 -18.874 2.637 1.00 59.91 96 GLY A O 1
ATOM 722 N N . LYS A 1 97 ? 7.785 -16.934 3.495 1.00 54.94 97 LYS A N 1
ATOM 723 C CA . LYS A 1 97 ? 8.305 -17.170 4.851 1.00 54.94 97 LYS A CA 1
ATOM 724 C C . LYS A 1 97 ? 7.145 -17.402 5.802 1.00 54.94 97 LYS A C 1
ATOM 726 O O . LYS A 1 97 ? 6.746 -16.510 6.542 1.00 54.94 97 LYS A O 1
ATOM 731 N N . ARG A 1 98 ? 6.588 -18.611 5.765 1.00 47.00 98 ARG A N 1
ATOM 732 C CA . ARG A 1 98 ? 5.781 -19.075 6.893 1.00 47.00 98 ARG A CA 1
ATOM 733 C C . ARG A 1 98 ? 6.715 -19.140 8.100 1.00 47.00 98 ARG A C 1
ATOM 735 O O . ARG A 1 98 ? 7.750 -19.798 8.017 1.00 47.00 98 ARG A O 1
ATOM 742 N N . GLY A 1 99 ? 6.365 -18.464 9.194 1.00 52.91 99 GLY A N 1
ATOM 743 C CA . GLY A 1 99 ? 6.859 -18.904 10.501 1.00 52.91 99 GLY A CA 1
ATOM 744 C C . GLY A 1 99 ? 6.474 -20.373 10.709 1.00 52.91 99 GLY A C 1
ATOM 745 O O . GLY A 1 99 ? 5.609 -20.878 9.986 1.00 52.91 99 GLY A O 1
ATOM 746 N N . ASP A 1 100 ? 7.081 -21.058 11.676 1.00 54.03 100 ASP A N 1
ATOM 747 C CA . ASP A 1 100 ? 6.818 -22.486 11.937 1.00 54.03 100 ASP A CA 1
ATOM 748 C C . ASP A 1 100 ? 5.308 -22.817 12.080 1.00 54.03 100 ASP A C 1
ATOM 750 O O . ASP A 1 100 ? 4.890 -23.940 11.801 1.00 54.03 100 ASP A O 1
ATOM 754 N N . ASP A 1 101 ? 4.473 -21.809 12.364 1.00 58.41 101 ASP A N 1
ATOM 755 C CA . ASP A 1 101 ? 3.022 -21.916 12.556 1.00 58.41 101 ASP A CA 1
ATOM 756 C C . ASP A 1 101 ? 2.155 -21.492 11.346 1.00 58.41 101 ASP A C 1
ATOM 758 O O . ASP A 1 101 ? 0.926 -21.504 11.410 1.00 58.41 101 ASP A O 1
ATOM 762 N N . GLY A 1 102 ? 2.755 -21.107 10.215 1.00 58.78 102 GLY A N 1
ATOM 763 C CA . GLY A 1 102 ? 2.011 -20.701 9.013 1.00 58.78 102 GLY A CA 1
ATOM 764 C C . GLY A 1 102 ? 1.405 -19.291 9.049 1.00 58.78 102 GLY A C 1
ATOM 765 O O . GLY A 1 102 ? 0.605 -18.957 8.171 1.00 58.78 102 GLY A O 1
ATOM 766 N N . GLU A 1 103 ? 1.789 -18.465 10.023 1.00 60.31 103 GLU A N 1
ATOM 767 C CA . GLU A 1 103 ? 1.344 -17.075 10.142 1.00 60.31 103 GLU A CA 1
ATOM 768 C C . GLU A 1 103 ? 1.903 -16.202 9.002 1.00 60.31 103 GLU A C 1
ATOM 770 O O . GLU A 1 103 ? 3.063 -16.328 8.598 1.00 60.31 103 GLU A O 1
ATOM 775 N N . LYS A 1 104 ? 1.049 -15.327 8.456 1.00 71.00 104 LYS A N 1
ATOM 776 C CA . LYS A 1 104 ? 1.417 -14.352 7.424 1.00 71.00 104 LYS A CA 1
ATOM 777 C C . LYS A 1 104 ? 2.247 -13.241 8.059 1.00 71.00 104 LYS A C 1
ATOM 779 O O . LYS A 1 104 ? 1.783 -12.578 8.982 1.00 71.00 104 LYS A O 1
ATOM 784 N N . ILE A 1 105 ? 3.449 -13.009 7.541 1.00 73.25 105 ILE A N 1
ATOM 785 C CA . ILE A 1 105 ? 4.314 -11.932 8.023 1.00 73.25 105 ILE A CA 1
ATOM 786 C C . ILE A 1 105 ? 4.048 -10.680 7.186 1.00 73.25 105 ILE A C 1
ATOM 788 O O . ILE A 1 105 ? 4.390 -10.626 6.003 1.00 73.25 105 ILE A O 1
ATOM 792 N N . THR A 1 106 ? 3.475 -9.663 7.827 1.00 78.94 106 THR A N 1
ATOM 793 C CA . THR A 1 106 ? 3.300 -8.331 7.241 1.00 78.94 106 THR A CA 1
ATOM 794 C C . THR A 1 106 ? 4.395 -7.401 7.749 1.00 78.94 106 THR A C 1
ATOM 796 O O . THR A 1 106 ? 4.535 -7.193 8.956 1.00 78.94 106 THR A O 1
ATOM 799 N N . VAL A 1 107 ? 5.169 -6.810 6.838 1.00 80.69 107 VAL A N 1
ATOM 800 C CA . VAL A 1 107 ? 6.273 -5.903 7.183 1.00 80.69 107 VAL A CA 1
ATOM 801 C C . VAL A 1 107 ? 6.052 -4.546 6.526 1.00 80.69 107 VAL A C 1
ATOM 803 O O . VAL A 1 107 ? 5.894 -4.449 5.312 1.00 80.69 107 VAL A O 1
ATOM 806 N N . ALA A 1 108 ? 6.090 -3.474 7.319 1.00 79.12 108 ALA A N 1
ATOM 807 C CA . ALA A 1 108 ? 6.107 -2.115 6.785 1.00 79.12 108 ALA A CA 1
ATOM 808 C C . ALA A 1 108 ? 7.438 -1.861 6.066 1.00 79.12 108 ALA A C 1
ATOM 810 O O . ALA A 1 108 ? 8.510 -1.949 6.673 1.00 79.12 108 ALA A O 1
ATOM 811 N N . ARG A 1 109 ? 7.375 -1.555 4.772 1.00 83.12 109 ARG A N 1
ATOM 812 C CA . ARG A 1 109 ? 8.537 -1.401 3.904 1.00 83.12 109 ARG A CA 1
ATOM 813 C C . ARG A 1 109 ? 8.369 -0.268 2.911 1.00 83.12 109 ARG A C 1
ATOM 815 O O . ARG A 1 109 ? 7.280 0.073 2.457 1.00 83.12 109 ARG A O 1
ATOM 822 N N . LYS A 1 110 ? 9.515 0.287 2.543 1.00 88.19 110 LYS A N 1
ATOM 823 C CA . LYS A 1 110 ? 9.665 1.098 1.343 1.00 88.19 110 LYS A CA 1
ATOM 824 C C . LYS A 1 110 ? 10.234 0.190 0.257 1.00 88.19 110 LYS A C 1
ATOM 826 O O . LYS A 1 110 ? 11.275 -0.442 0.461 1.00 88.19 110 LYS A O 1
ATOM 831 N N . LEU A 1 111 ? 9.526 0.101 -0.860 1.00 91.00 111 LEU A N 1
ATOM 832 C CA . LEU A 1 111 ? 9.914 -0.658 -2.041 1.00 91.00 111 LEU A CA 1
ATOM 833 C C . LEU A 1 111 ? 10.178 0.313 -3.185 1.00 91.00 111 LEU A C 1
ATOM 835 O O . LEU A 1 111 ? 9.391 1.231 -3.424 1.00 91.00 111 LEU A O 1
ATOM 839 N N . LEU A 1 112 ? 11.283 0.099 -3.894 1.00 93.62 112 LEU A N 1
ATOM 840 C CA . LEU A 1 112 ? 11.517 0.746 -5.176 1.00 93.62 112 LEU A CA 1
ATOM 841 C C . LEU A 1 112 ? 11.294 -0.278 -6.285 1.00 93.62 112 LEU A C 1
ATOM 843 O O . LEU A 1 112 ? 11.838 -1.381 -6.235 1.00 93.62 112 LEU A O 1
ATOM 847 N N . PHE A 1 113 ? 10.508 0.100 -7.285 1.00 95.31 113 PHE A N 1
ATOM 848 C CA . PHE A 1 113 ? 10.308 -0.670 -8.503 1.00 95.31 113 PHE A CA 1
ATOM 849 C C . PHE A 1 113 ? 10.935 0.079 -9.666 1.00 95.31 113 PHE A C 1
ATOM 851 O O . PHE A 1 113 ? 10.555 1.213 -9.955 1.00 95.31 113 PHE A O 1
ATOM 858 N N . ARG A 1 114 ? 11.894 -0.554 -10.338 1.00 95.25 114 ARG A N 1
ATOM 859 C CA . ARG A 1 114 ? 12.567 0.015 -11.504 1.00 95.25 114 ARG A CA 1
ATOM 860 C C . ARG A 1 114 ? 12.050 -0.627 -12.787 1.00 95.25 114 ARG A C 1
ATOM 862 O O . ARG A 1 114 ? 12.167 -1.843 -12.961 1.00 95.25 114 ARG A O 1
ATOM 869 N N . ALA A 1 115 ? 11.502 0.188 -13.680 1.00 96.25 115 ALA A N 1
ATOM 870 C CA . ALA A 1 115 ? 11.147 -0.222 -15.032 1.00 96.25 115 ALA A CA 1
ATOM 871 C C . ALA A 1 115 ? 12.378 -0.223 -15.953 1.00 96.25 115 ALA A C 1
ATOM 873 O O . ALA A 1 115 ? 13.458 0.228 -15.577 1.00 96.25 115 ALA A O 1
ATOM 874 N N . HIS A 1 116 ? 12.225 -0.750 -17.168 1.00 94.31 116 HIS A N 1
ATOM 875 C CA . HIS A 1 116 ? 13.311 -0.746 -18.152 1.00 94.31 116 HIS A CA 1
ATOM 876 C C . HIS A 1 116 ? 13.572 0.644 -18.751 1.00 94.31 116 HIS A C 1
ATOM 878 O O . HIS A 1 116 ? 14.689 0.911 -19.184 1.00 94.31 116 HIS A O 1
ATOM 884 N N . ASP A 1 117 ? 12.560 1.514 -18.763 1.00 94.94 117 ASP A N 1
ATOM 885 C CA . ASP A 1 117 ? 12.657 2.901 -19.203 1.00 94.94 117 ASP A CA 1
ATOM 886 C C . ASP A 1 117 ? 11.673 3.814 -18.446 1.00 94.94 117 ASP A C 1
ATOM 888 O O . ASP A 1 117 ? 10.763 3.357 -17.740 1.00 94.94 117 ASP A O 1
ATOM 892 N N . ALA A 1 118 ? 11.870 5.123 -18.603 1.00 93.94 118 ALA A N 1
ATOM 893 C CA . ALA A 1 118 ? 11.070 6.162 -17.962 1.00 93.94 118 ALA A CA 1
ATOM 894 C C . ALA A 1 118 ? 9.598 6.148 -18.404 1.00 93.94 118 ALA A C 1
ATOM 896 O O . ALA A 1 118 ? 8.696 6.373 -17.598 1.00 93.94 118 ALA A O 1
ATOM 897 N N . ALA A 1 119 ? 9.330 5.845 -19.678 1.00 96.75 119 ALA A N 1
ATOM 898 C CA . ALA A 1 119 ? 7.969 5.800 -20.212 1.00 96.75 119 ALA A CA 1
ATOM 899 C C . ALA A 1 119 ? 7.147 4.679 -19.555 1.00 96.75 119 ALA A C 1
ATOM 901 O O . ALA A 1 119 ? 5.987 4.870 -19.181 1.00 96.75 119 ALA A O 1
ATOM 902 N N . THR A 1 120 ? 7.768 3.518 -19.356 1.00 96.94 120 THR A N 1
ATOM 903 C CA . THR A 1 120 ? 7.168 2.373 -18.678 1.00 96.94 120 THR A CA 1
ATOM 904 C C . THR A 1 120 ? 6.959 2.666 -17.200 1.00 96.94 120 THR A C 1
ATOM 906 O O . THR A 1 120 ? 5.874 2.388 -16.689 1.00 96.94 120 THR A O 1
ATOM 909 N N . ALA A 1 121 ? 7.935 3.275 -16.520 1.00 96.31 121 ALA A N 1
ATOM 910 C CA . ALA A 1 121 ? 7.769 3.694 -15.129 1.00 96.31 121 ALA A CA 1
ATOM 911 C C . ALA A 1 121 ? 6.615 4.692 -14.963 1.00 96.31 121 ALA A C 1
ATOM 913 O O . ALA A 1 121 ? 5.755 4.495 -14.106 1.00 96.31 121 ALA A O 1
ATOM 914 N N . ALA A 1 122 ? 6.533 5.705 -15.829 1.00 95.38 122 ALA A N 1
ATOM 915 C CA . ALA A 1 122 ? 5.449 6.682 -15.819 1.00 95.38 122 ALA A CA 1
ATOM 916 C C . ALA A 1 122 ? 4.078 6.015 -16.013 1.00 95.38 122 ALA A C 1
ATOM 918 O O . ALA A 1 122 ? 3.142 6.307 -15.268 1.00 95.38 122 ALA A O 1
ATOM 919 N N . ARG A 1 123 ? 3.964 5.063 -16.951 1.00 97.44 123 ARG A N 1
ATOM 920 C CA . ARG A 1 123 ? 2.725 4.300 -17.171 1.00 97.44 123 ARG A CA 1
ATOM 921 C C . ARG A 1 123 ? 2.308 3.513 -15.926 1.00 97.44 123 ARG A C 1
ATOM 923 O O . ARG A 1 123 ? 1.142 3.568 -15.537 1.00 97.44 123 ARG A O 1
ATOM 930 N N . TRP A 1 124 ? 3.242 2.795 -15.304 1.00 97.69 124 TRP A N 1
ATOM 931 C CA . TRP A 1 124 ? 2.987 2.057 -14.064 1.00 97.69 124 TRP A CA 1
ATOM 932 C C . TRP A 1 124 ? 2.574 2.988 -12.920 1.00 97.69 124 TRP A C 1
ATOM 934 O O . TRP A 1 124 ? 1.589 2.711 -12.241 1.00 97.69 124 TRP A O 1
ATOM 944 N N . TYR A 1 125 ? 3.283 4.103 -12.733 1.00 97.00 125 TYR A N 1
ATOM 945 C CA . TYR A 1 125 ? 2.971 5.097 -11.708 1.00 97.00 125 TYR A CA 1
ATOM 946 C C . TYR A 1 125 ? 1.567 5.677 -11.883 1.00 97.00 125 TYR A C 1
ATOM 948 O O . TYR A 1 125 ? 0.807 5.711 -10.915 1.00 97.00 125 TYR A O 1
ATOM 956 N N . SER A 1 126 ? 1.200 6.088 -13.101 1.00 96.44 126 SER A N 1
ATOM 957 C CA . SER A 1 126 ? -0.129 6.628 -13.401 1.00 96.44 126 SER A CA 1
ATOM 958 C C . SER A 1 126 ? -1.237 5.627 -13.079 1.00 96.44 126 SER A C 1
ATOM 960 O O . SER A 1 126 ? -2.153 5.977 -12.338 1.00 96.44 126 SER A O 1
ATOM 962 N N . LEU A 1 127 ? -1.121 4.378 -13.549 1.00 96.44 127 LEU A N 1
ATOM 963 C CA . LEU A 1 127 ? -2.126 3.339 -13.289 1.00 96.44 127 LEU A CA 1
ATOM 964 C C . LEU A 1 127 ? -2.223 2.988 -11.802 1.00 96.44 127 LEU A C 1
ATOM 966 O O . LEU A 1 127 ? -3.320 2.863 -11.265 1.00 96.44 127 LEU A O 1
ATOM 970 N N . LEU A 1 128 ? -1.085 2.876 -11.112 1.00 96.19 128 LEU A N 1
ATOM 971 C CA . LEU A 1 128 ? -1.051 2.606 -9.675 1.00 96.19 128 LEU A CA 1
ATOM 972 C C . LEU A 1 128 ? -1.699 3.751 -8.880 1.00 96.19 128 LEU A C 1
ATOM 974 O O . LEU A 1 128 ? -2.450 3.509 -7.936 1.00 96.19 128 LEU A O 1
ATOM 978 N N . ARG A 1 129 ? -1.440 5.004 -9.273 1.00 95.75 129 ARG A N 1
ATOM 979 C CA . ARG A 1 129 ? -2.008 6.202 -8.640 1.00 95.75 129 ARG A CA 1
ATOM 980 C C . ARG A 1 129 ? -3.503 6.342 -8.866 1.00 95.75 129 ARG A C 1
ATOM 982 O O . ARG A 1 129 ? -4.185 6.751 -7.924 1.00 95.75 129 ARG A O 1
ATOM 989 N N . GLU A 1 130 ? -3.966 6.044 -10.074 1.00 95.06 130 GLU A N 1
ATOM 990 C CA . GLU A 1 130 ? -5.375 6.051 -10.461 1.00 95.06 130 GLU A CA 1
ATOM 991 C C . GLU A 1 130 ? -6.142 4.972 -9.698 1.00 95.06 130 GLU A C 1
ATOM 993 O O . GLU A 1 130 ? -7.080 5.303 -8.977 1.00 95.06 130 GLU A O 1
ATOM 998 N N . ALA A 1 131 ? -5.670 3.723 -9.735 1.00 94.31 131 ALA A N 1
ATOM 999 C CA . ALA A 1 131 ? -6.281 2.603 -9.022 1.00 94.31 131 ALA A CA 1
ATOM 1000 C C . ALA A 1 131 ? -6.328 2.834 -7.503 1.00 94.31 131 ALA A C 1
ATOM 1002 O O . ALA A 1 131 ? -7.374 2.678 -6.878 1.00 94.31 131 ALA A O 1
ATOM 1003 N N . TYR A 1 132 ? -5.229 3.313 -6.906 1.00 93.69 132 TYR A N 1
ATOM 1004 C CA . TYR A 1 132 ? -5.209 3.672 -5.486 1.00 93.69 132 TYR A CA 1
ATOM 1005 C C . TYR A 1 132 ? -6.143 4.853 -5.165 1.00 93.69 132 TYR A C 1
ATOM 1007 O O . TYR A 1 132 ? -6.748 4.908 -4.094 1.00 93.69 132 TYR A O 1
ATOM 1015 N N . GLY A 1 133 ? -6.274 5.820 -6.078 1.00 91.44 133 GLY A N 1
ATOM 1016 C CA . GLY A 1 133 ? -7.223 6.925 -5.955 1.00 91.44 133 GLY A CA 1
ATOM 1017 C C . GLY A 1 133 ? -8.673 6.442 -5.980 1.00 91.44 133 GLY A C 1
ATOM 1018 O O . GLY A 1 133 ? -9.441 6.805 -5.091 1.00 91.44 133 GLY A O 1
ATOM 1019 N N . GLN A 1 134 ? -9.014 5.587 -6.944 1.00 90.62 134 GLN A N 1
ATOM 1020 C CA . GLN A 1 134 ? -10.334 4.981 -7.102 1.00 90.62 134 GLN A CA 1
ATOM 1021 C C . GLN A 1 134 ? -10.698 4.117 -5.891 1.00 90.62 134 GLN A C 1
ATOM 1023 O O . GLN A 1 134 ? -11.745 4.327 -5.286 1.00 90.62 134 GLN A O 1
ATOM 1028 N N . PHE A 1 135 ? -9.784 3.252 -5.441 1.00 89.56 135 PHE A N 1
ATOM 1029 C CA . PHE A 1 135 ? -9.944 2.465 -4.217 1.00 89.56 135 PHE A CA 1
ATOM 1030 C C . PHE A 1 135 ? -10.303 3.341 -3.005 1.00 89.56 135 PHE A C 1
ATOM 1032 O O . PHE A 1 135 ? -11.229 3.032 -2.255 1.00 89.56 135 PHE A O 1
ATOM 1039 N N . ASN A 1 136 ? -9.607 4.470 -2.829 1.00 85.81 136 ASN A N 1
ATOM 1040 C CA . ASN A 1 136 ? -9.893 5.406 -1.741 1.00 85.81 136 ASN A CA 1
ATOM 1041 C C . ASN A 1 136 ? -11.228 6.150 -1.912 1.00 85.81 136 ASN A C 1
ATOM 1043 O O . ASN A 1 136 ? -11.854 6.489 -0.911 1.00 85.81 136 ASN A O 1
ATOM 1047 N N . GLN A 1 137 ? -11.669 6.415 -3.144 1.00 85.25 137 GLN A N 1
ATOM 1048 C CA . GLN A 1 137 ? -12.979 7.017 -3.415 1.00 85.25 137 GLN A CA 1
ATOM 1049 C C . GLN A 1 137 ? -14.119 6.031 -3.134 1.00 85.25 137 GLN A C 1
ATOM 1051 O O . GLN A 1 137 ? -15.084 6.395 -2.459 1.00 85.25 137 GLN A O 1
ATOM 1056 N N . ASP A 1 138 ? -13.986 4.784 -3.589 1.00 82.12 138 ASP A N 1
ATOM 1057 C CA . ASP A 1 138 ? -15.004 3.734 -3.452 1.00 82.12 138 ASP A CA 1
ATOM 1058 C C . ASP A 1 138 ? -15.197 3.281 -2.012 1.00 82.12 138 ASP A C 1
ATOM 1060 O O . ASP A 1 138 ? -16.307 2.946 -1.595 1.00 82.12 138 ASP A O 1
ATOM 1064 N N . ARG A 1 139 ? -14.142 3.365 -1.198 1.00 77.06 139 ARG A N 1
ATOM 1065 C CA . ARG A 1 139 ? -14.245 3.167 0.252 1.00 77.06 139 ARG A CA 1
ATOM 1066 C C . ARG A 1 139 ? -15.058 4.275 0.952 1.00 77.06 139 ARG A C 1
ATOM 1068 O O . ARG A 1 139 ? -15.231 4.247 2.176 1.00 77.06 139 ARG A O 1
ATOM 1075 N N . GLY A 1 140 ? -15.572 5.234 0.176 1.00 48.50 140 GLY A N 1
ATOM 1076 C CA . GLY A 1 140 ? -16.027 6.540 0.613 1.00 48.50 140 GLY A CA 1
ATOM 1077 C C . GLY A 1 140 ? -14.816 7.374 1.005 1.00 48.50 140 GLY A C 1
ATOM 1078 O O . GLY A 1 140 ? -13.803 6.836 1.440 1.00 48.50 140 GLY A O 1
ATOM 1079 N N . ALA A 1 141 ? -14.924 8.698 0.949 1.00 44.09 141 ALA A N 1
ATOM 1080 C CA . ALA A 1 141 ? -13.978 9.607 1.592 1.00 44.09 141 ALA A CA 1
ATOM 1081 C C . ALA A 1 141 ? -13.975 9.450 3.140 1.00 44.09 141 ALA A C 1
ATOM 1083 O O . ALA A 1 141 ? -14.144 10.415 3.879 1.00 44.09 141 ALA A O 1
ATOM 1084 N N . LYS A 1 142 ? -13.760 8.234 3.659 1.00 44.47 142 LYS A N 1
ATOM 1085 C CA . LYS A 1 142 ? -13.396 7.875 5.034 1.00 44.47 142 LYS A CA 1
ATOM 1086 C C . LYS A 1 142 ? -11.899 8.167 5.236 1.00 44.47 142 LYS A C 1
ATOM 1088 O O . LYS A 1 142 ? -11.156 7.350 5.775 1.00 44.47 142 LYS A O 1
ATOM 1093 N N . GLY A 1 143 ? -11.446 9.306 4.712 1.00 34.91 143 GLY A N 1
ATOM 1094 C CA . GLY A 1 143 ? -10.045 9.686 4.656 1.00 34.91 143 GLY A CA 1
ATOM 1095 C C . GLY A 1 143 ? -9.489 9.920 6.053 1.00 34.91 143 GLY A C 1
ATOM 1096 O O . GLY A 1 143 ? -10.010 10.727 6.818 1.00 34.91 143 GLY A O 1
ATOM 1097 N N . ILE A 1 144 ? -8.384 9.247 6.359 1.00 36.12 144 ILE A N 1
ATOM 1098 C CA . ILE A 1 144 ? -7.406 9.772 7.304 1.00 36.12 144 ILE A CA 1
ATOM 1099 C C . ILE A 1 144 ? -6.830 11.021 6.632 1.00 36.12 144 ILE A C 1
ATOM 1101 O O . ILE A 1 144 ? -6.077 10.916 5.663 1.00 36.12 144 ILE A O 1
ATOM 1105 N N . THR A 1 145 ? -7.205 12.208 7.104 1.00 34.22 145 THR A N 1
ATOM 1106 C CA . THR A 1 145 ? -6.588 13.451 6.634 1.00 34.22 145 THR A CA 1
ATOM 1107 C C . THR A 1 145 ? -5.172 13.527 7.196 1.00 34.22 145 THR A C 1
ATOM 1109 O O . THR A 1 145 ? -4.956 13.944 8.334 1.00 34.22 145 THR A O 1
ATOM 1112 N N . VAL A 1 146 ? -4.188 13.113 6.398 1.00 34.00 146 VAL A N 1
ATOM 1113 C CA . VAL A 1 146 ? -2.771 13.346 6.689 1.00 34.00 146 VAL A CA 1
ATOM 1114 C C . VAL A 1 146 ? -2.467 14.806 6.358 1.00 34.00 146 VAL A C 1
ATOM 1116 O O . VAL A 1 146 ? -2.191 15.151 5.212 1.00 34.00 146 VAL A O 1
ATOM 1119 N N . ALA A 1 147 ? -2.541 15.685 7.357 1.00 30.14 147 ALA A N 1
ATOM 1120 C CA . ALA A 1 147 ? -1.951 17.012 7.235 1.00 30.14 147 ALA A CA 1
ATOM 1121 C C . ALA A 1 147 ? -0.420 16.862 7.248 1.00 30.14 147 ALA A C 1
ATOM 1123 O O . ALA A 1 147 ? 0.158 16.349 8.207 1.00 30.14 147 ALA A O 1
ATOM 1124 N N . HIS A 1 148 ? 0.222 17.255 6.149 1.00 32.00 148 HIS A N 1
ATOM 1125 C CA . HIS A 1 148 ? 1.670 17.217 5.977 1.00 32.00 148 HIS A CA 1
ATOM 1126 C C . HIS A 1 148 ? 2.366 18.377 6.714 1.00 32.00 148 HIS A C 1
ATOM 1128 O O . HIS A 1 148 ? 1.900 19.510 6.666 1.00 32.00 148 HIS A O 1
ATOM 1134 N N . ALA A 1 149 ? 3.520 18.030 7.297 1.00 33.28 149 ALA A N 1
ATOM 1135 C CA . ALA A 1 149 ? 4.713 18.823 7.624 1.00 33.28 149 ALA A CA 1
ATOM 1136 C C . ALA A 1 149 ? 4.595 20.077 8.518 1.00 33.28 149 ALA A C 1
ATOM 1138 O O . ALA A 1 149 ? 4.180 21.146 8.084 1.00 33.28 149 ALA A O 1
ATOM 1139 N N . VAL A 1 150 ? 5.175 19.972 9.721 1.00 31.25 150 VAL A N 1
ATOM 1140 C CA . VAL A 1 150 ? 6.006 21.040 10.302 1.00 31.25 150 VAL A CA 1
ATOM 1141 C C . VAL A 1 150 ? 7.283 20.370 10.836 1.00 31.25 150 VAL A C 1
ATOM 1143 O O . VAL A 1 150 ? 7.203 19.282 11.398 1.00 31.25 150 VAL A O 1
ATOM 1146 N N . ASP A 1 151 ? 8.438 20.992 10.597 1.00 33.16 151 ASP A N 1
ATOM 1147 C CA . ASP A 1 151 ? 9.840 20.519 10.650 1.00 33.16 151 ASP A CA 1
ATOM 1148 C C . ASP A 1 151 ? 10.394 19.823 11.927 1.00 33.16 151 ASP A C 1
ATOM 1150 O O . ASP A 1 151 ? 11.603 19.815 12.161 1.00 33.16 151 ASP A O 1
ATOM 1154 N N . ALA A 1 152 ? 9.584 19.174 12.762 1.00 35.75 152 ALA A N 1
ATOM 1155 C CA . ALA A 1 152 ? 10.075 18.355 13.873 1.00 35.75 152 ALA A CA 1
ATOM 1156 C C . ALA A 1 152 ? 9.056 17.272 14.261 1.00 35.75 152 ALA A C 1
ATOM 1158 O O . ALA A 1 152 ? 8.069 17.552 14.935 1.00 35.75 152 ALA A O 1
ATOM 1159 N N . GLY A 1 153 ? 9.315 16.025 13.863 1.00 43.19 153 GLY A N 1
ATOM 1160 C CA . GLY A 1 153 ? 8.570 14.853 14.325 1.00 43.19 153 GLY A CA 1
ATOM 1161 C C . GLY A 1 153 ? 7.277 14.565 13.556 1.00 43.19 153 GLY A C 1
ATOM 1162 O O . GLY A 1 153 ? 6.363 15.382 13.453 1.00 43.19 153 GLY A O 1
ATOM 1163 N N . TYR A 1 154 ? 7.179 13.351 13.011 1.00 48.22 154 TYR A N 1
ATOM 1164 C CA . TYR A 1 154 ? 5.983 12.874 12.318 1.00 48.22 154 TYR A CA 1
ATOM 1165 C C . TYR A 1 154 ? 4.838 12.722 13.314 1.00 48.22 154 TYR A C 1
ATOM 1167 O O . TYR A 1 154 ? 4.786 11.748 14.060 1.00 48.22 154 TYR A O 1
ATOM 1175 N N . THR A 1 155 ? 3.903 13.664 13.318 1.00 46.47 155 THR A N 1
ATOM 1176 C CA . THR A 1 155 ? 2.675 13.524 14.095 1.00 46.47 155 THR A CA 1
ATOM 1177 C C . THR A 1 155 ? 1.507 13.221 13.170 1.00 46.47 155 THR A C 1
ATOM 1179 O O . THR A 1 155 ? 1.254 13.972 12.231 1.00 46.47 155 THR A O 1
ATOM 1182 N N . LYS A 1 156 ? 0.790 12.121 13.426 1.00 56.66 156 LYS A N 1
ATOM 1183 C CA . LYS A 1 156 ? -0.375 11.709 12.635 1.00 56.66 156 LYS A CA 1
ATOM 1184 C C . LYS A 1 156 ? -1.665 11.913 13.421 1.00 56.66 156 LYS A C 1
ATOM 1186 O O . LYS A 1 156 ? -1.753 11.583 14.606 1.00 56.66 156 LYS A O 1
ATOM 1191 N N . LEU A 1 157 ? -2.658 12.461 12.730 1.00 52.56 157 LEU A N 1
ATOM 1192 C CA . LEU A 1 157 ? -4.007 12.676 13.229 1.00 52.56 157 LEU A CA 1
ATOM 1193 C C . LEU A 1 157 ? -4.916 11.587 12.671 1.00 52.56 157 LEU A C 1
ATOM 1195 O O . LEU A 1 157 ? -4.902 11.336 11.467 1.00 52.56 157 LEU A O 1
ATOM 1199 N N . TYR A 1 158 ? -5.693 10.944 13.537 1.00 61.09 158 TYR A N 1
ATOM 1200 C CA . TYR A 1 158 ? -6.566 9.848 13.131 1.00 61.09 158 TYR A CA 1
ATOM 1201 C C . TYR A 1 158 ? -8.034 10.205 13.374 1.00 61.09 158 TYR A C 1
ATOM 1203 O O . TYR A 1 158 ? -8.378 10.844 14.373 1.00 61.09 158 TYR A O 1
ATOM 1211 N N . SER A 1 159 ? -8.895 9.773 12.448 1.00 52.25 159 SER A N 1
ATOM 1212 C CA . SER A 1 159 ? -10.360 9.888 12.502 1.00 52.25 159 SER A CA 1
ATOM 1213 C C . SER A 1 159 ? -10.973 8.510 12.782 1.00 52.25 159 SER A C 1
ATOM 1215 O O . SER A 1 159 ? -10.380 7.496 12.413 1.00 52.25 159 SER A O 1
ATOM 1217 N N . LEU A 1 160 ? -12.096 8.439 13.509 1.00 52.12 160 LEU A N 1
ATOM 1218 C CA . LEU A 1 160 ? -12.717 7.145 13.824 1.00 52.12 160 LEU A CA 1
ATOM 1219 C C . LEU A 1 160 ? -13.288 6.537 12.539 1.00 52.12 160 LEU A C 1
ATOM 1221 O O . LEU A 1 160 ? -13.917 7.272 11.766 1.00 52.12 160 LEU A O 1
ATOM 1225 N N . PRO A 1 161 ? -13.140 5.218 12.317 1.00 47.84 161 PRO A N 1
ATOM 1226 C CA . PRO A 1 161 ? -13.866 4.565 11.244 1.00 47.84 161 PRO A CA 1
ATOM 1227 C C . PRO A 1 161 ? -15.364 4.771 11.472 1.00 47.84 161 PRO A C 1
ATOM 1229 O O . PRO A 1 161 ? -15.860 4.698 12.600 1.00 47.84 161 PRO A O 1
ATOM 1232 N N . GLN A 1 162 ? -16.100 5.038 10.394 1.00 46.44 162 GLN A N 1
ATOM 1233 C CA . GLN A 1 162 ? -17.551 4.956 10.448 1.00 46.44 162 GLN A CA 1
ATOM 1234 C C . GLN A 1 162 ? -17.899 3.512 10.786 1.00 46.44 162 GLN A C 1
ATOM 1236 O O . GLN A 1 162 ? -17.634 2.596 10.012 1.00 46.44 162 GLN A O 1
ATOM 1241 N N . VAL A 1 163 ? -18.424 3.326 11.987 1.00 45.28 163 VAL A N 1
ATOM 1242 C CA . VAL A 1 163 ? -18.919 2.042 12.438 1.00 45.28 163 VAL A CA 1
ATOM 1243 C C . VAL A 1 163 ? -20.272 1.844 11.780 1.00 45.28 163 VAL A C 1
ATOM 1245 O O . VAL A 1 163 ? -21.249 2.480 12.192 1.00 45.28 163 VAL A O 1
ATOM 1248 N N . ASP A 1 164 ? -20.303 0.988 10.763 1.00 40.03 164 ASP A N 1
ATOM 1249 C CA . ASP A 1 164 ? -21.540 0.562 10.131 1.00 40.03 164 ASP A CA 1
ATOM 1250 C C . ASP A 1 164 ? -22.422 -0.060 11.219 1.00 40.03 164 ASP A C 1
ATOM 1252 O O . ASP A 1 164 ? -22.050 -0.973 11.960 1.00 40.03 164 ASP A O 1
ATOM 1256 N N . CYS A 1 165 ? -23.551 0.591 11.424 1.00 41.44 165 CYS A N 1
ATOM 1257 C CA . CYS A 1 165 ? -24.655 0.092 12.206 1.00 41.44 165 CYS A CA 1
ATOM 1258 C C . CYS A 1 165 ? -25.600 -0.473 11.165 1.00 41.44 165 CYS A C 1
ATOM 1260 O O . CYS A 1 165 ? -25.937 0.238 10.216 1.00 41.44 165 CYS A O 1
ATOM 1262 N N . ASP A 1 166 ? -25.969 -1.738 11.318 1.00 40.53 166 ASP A N 1
ATOM 1263 C CA . ASP A 1 166 ? -26.992 -2.360 10.493 1.00 40.53 166 ASP A CA 1
ATOM 1264 C C . ASP A 1 166 ? -28.238 -1.470 10.531 1.00 40.53 166 ASP A C 1
ATOM 1266 O O . ASP A 1 166 ? -28.972 -1.411 11.516 1.00 40.53 166 ASP A O 1
ATOM 1270 N N . THR A 1 167 ? -28.430 -0.709 9.457 1.00 43.69 167 THR A N 1
ATOM 1271 C CA . THR A 1 167 ? -29.606 0.137 9.222 1.00 43.69 167 THR A CA 1
ATOM 1272 C C . THR A 1 167 ? -30.754 -0.686 8.640 1.00 43.69 167 THR A C 1
ATOM 1274 O O . THR A 1 167 ? -31.819 -0.151 8.349 1.00 43.69 167 THR A O 1
ATOM 1277 N N . ASP A 1 168 ? -30.571 -2.004 8.551 1.00 43.16 168 ASP A N 1
ATOM 1278 C CA . ASP A 1 168 ? -31.519 -2.954 7.980 1.00 43.16 168 ASP A CA 1
ATOM 1279 C C . ASP A 1 168 ? -32.683 -3.305 8.913 1.00 43.16 168 ASP A C 1
ATOM 1281 O O . ASP A 1 168 ? -33.489 -4.165 8.569 1.00 43.16 168 ASP A O 1
ATOM 1285 N N . THR A 1 169 ? -32.827 -2.644 10.071 1.00 48.25 169 THR A N 1
ATOM 1286 C CA . THR A 1 169 ? -34.048 -2.776 10.880 1.00 48.25 169 THR A CA 1
ATOM 1287 C C . THR A 1 169 ? -35.079 -1.752 10.394 1.00 48.25 169 THR A C 1
ATOM 1289 O O . THR A 1 169 ? -34.969 -0.565 10.721 1.00 48.25 169 THR A O 1
ATOM 1292 N N . PRO A 1 170 ? -36.099 -2.153 9.611 1.00 39.41 170 PRO A N 1
ATOM 1293 C CA . PRO A 1 170 ? -37.042 -1.210 9.032 1.00 39.41 170 PRO A CA 1
ATOM 1294 C C . PRO A 1 170 ? -37.921 -0.651 10.155 1.00 39.41 170 PRO A C 1
ATOM 1296 O O . PRO A 1 170 ? -38.675 -1.389 10.786 1.00 39.41 170 PRO A O 1
ATOM 1299 N N . GLY A 1 171 ? -37.817 0.653 10.416 1.00 51.66 171 GLY A N 1
ATOM 1300 C CA . GLY A 1 171 ? -38.637 1.354 11.412 1.00 51.66 171 GLY A CA 1
ATOM 1301 C C . GLY A 1 171 ? -37.858 2.054 12.527 1.00 51.66 171 GLY A C 1
ATOM 1302 O O . GLY A 1 171 ? -38.440 2.883 13.229 1.00 51.66 171 GLY A O 1
ATOM 1303 N N . GLU A 1 172 ? -36.553 1.809 12.668 1.00 46.66 172 GLU A N 1
ATOM 1304 C CA . GLU A 1 172 ? -35.711 2.653 13.517 1.00 46.66 172 GLU A CA 1
ATOM 1305 C C . GLU A 1 172 ? -35.328 3.918 12.743 1.00 46.66 172 GLU A C 1
ATOM 1307 O O . GLU A 1 172 ? -34.775 3.862 11.645 1.00 46.66 172 GLU A O 1
ATOM 1312 N N . ARG A 1 173 ? -35.679 5.093 13.288 1.00 43.47 173 ARG A N 1
ATOM 1313 C CA . ARG A 1 173 ? -35.255 6.378 12.711 1.00 43.47 173 ARG A CA 1
ATOM 1314 C C . ARG A 1 173 ? -33.731 6.354 12.556 1.00 43.47 173 ARG A C 1
ATOM 1316 O O . ARG A 1 173 ? -33.076 5.870 13.482 1.00 43.47 173 ARG A O 1
ATOM 1323 N N . PRO A 1 174 ? -33.158 6.914 11.472 1.00 44.38 174 PRO A N 1
ATOM 1324 C CA . PRO A 1 174 ? -31.717 7.103 11.394 1.00 44.38 174 PRO A CA 1
ATOM 1325 C C . PRO A 1 174 ? -31.302 7.844 12.661 1.00 44.38 174 PRO A C 1
ATOM 1327 O O . PRO A 1 174 ? -31.786 8.943 12.937 1.00 44.38 174 PRO A O 1
ATOM 1330 N N . LEU A 1 175 ? -30.506 7.184 13.501 1.00 46.06 175 LEU A N 1
ATOM 1331 C CA . LEU A 1 175 ? -30.028 7.749 14.753 1.00 46.06 175 LEU A CA 1
ATOM 1332 C C . LEU A 1 175 ? -29.058 8.879 14.391 1.00 46.06 175 LEU A C 1
ATOM 1334 O O . LEU A 1 175 ? -27.847 8.700 14.351 1.00 46.06 175 LEU A O 1
ATOM 1338 N N . GLU A 1 176 ? -29.594 10.066 14.104 1.00 42.94 176 GLU A N 1
ATOM 1339 C CA . GLU A 1 176 ? -28.839 11.285 13.781 1.00 42.94 176 GLU A CA 1
ATOM 1340 C C . GLU A 1 176 ? -27.963 11.767 14.954 1.00 42.94 176 GLU A C 1
ATOM 1342 O O . GLU A 1 176 ? -27.168 12.696 14.816 1.00 42.94 176 GLU A O 1
ATOM 1347 N N . LYS A 1 177 ? -28.057 11.113 16.115 1.00 44.69 177 LYS A N 1
ATOM 1348 C CA . LYS A 1 177 ? -27.298 11.423 17.323 1.00 44.69 177 LYS A CA 1
ATOM 1349 C C . LYS A 1 177 ? -26.679 10.145 17.890 1.00 44.69 177 LYS A C 1
ATOM 1351 O O . LYS A 1 177 ? -27.180 9.543 18.834 1.00 44.69 177 LYS A O 1
ATOM 1356 N N . TRP A 1 178 ? -25.570 9.714 17.298 1.00 49.84 178 TRP A N 1
ATOM 1357 C CA . TRP A 1 178 ? -24.695 8.712 17.907 1.00 49.84 178 TRP A CA 1
ATOM 1358 C C . TRP A 1 178 ? -23.908 9.357 19.051 1.00 49.84 178 TRP A C 1
ATOM 1360 O O . TRP A 1 178 ? -22.739 9.704 18.908 1.00 49.84 178 TRP A O 1
ATOM 1370 N N . GLU A 1 179 ? -24.567 9.547 20.188 1.00 51.09 179 GLU A N 1
ATOM 1371 C CA . GLU A 1 179 ? -23.904 9.839 21.458 1.00 51.09 179 GLU A CA 1
ATOM 1372 C C . GLU A 1 179 ? -23.416 8.512 22.025 1.00 51.09 179 GLU A C 1
ATOM 1374 O O . GLU A 1 179 ? -24.151 7.791 22.694 1.00 51.09 179 GLU A O 1
ATOM 1379 N N . ARG A 1 180 ? -22.200 8.125 21.639 1.00 62.56 180 ARG A N 1
ATOM 1380 C CA . ARG A 1 180 ? -21.556 6.907 22.131 1.00 62.56 180 ARG A CA 1
ATOM 1381 C C . ARG A 1 180 ? -20.576 7.293 23.222 1.00 62.56 180 ARG A C 1
ATOM 1383 O O . ARG A 1 180 ? -19.737 8.165 23.001 1.00 62.56 180 ARG A O 1
ATOM 1390 N N . GLU A 1 181 ? -20.708 6.649 24.371 1.00 68.00 181 GLU A N 1
ATOM 1391 C CA . GLU A 1 181 ? -19.754 6.784 25.462 1.00 68.00 181 GLU A CA 1
ATOM 1392 C C . GLU A 1 181 ? -18.440 6.122 25.040 1.00 68.00 181 GLU A C 1
ATOM 1394 O O . GLU A 1 181 ? -18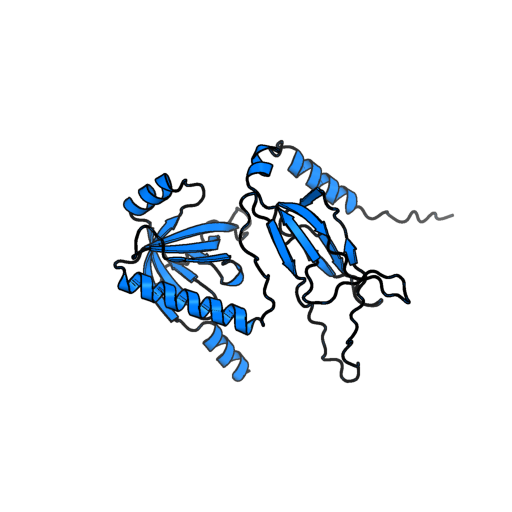.421 4.982 24.565 1.00 68.00 181 GLU A O 1
ATOM 1399 N N . ILE A 1 182 ? -17.350 6.879 25.149 1.00 74.38 182 ILE A N 1
ATOM 1400 C CA . ILE A 1 182 ? -16.006 6.407 24.827 1.00 74.38 182 ILE A CA 1
ATOM 1401 C C . ILE A 1 182 ? -15.233 6.298 26.125 1.00 74.38 182 ILE A C 1
ATOM 1403 O O . ILE A 1 182 ? -15.022 7.298 26.815 1.00 74.38 182 ILE A O 1
ATOM 1407 N N . VAL A 1 183 ? -14.783 5.085 26.416 1.00 81.50 183 VAL A N 1
ATOM 1408 C CA . VAL A 1 183 ? -13.894 4.807 27.536 1.00 81.50 183 VAL A CA 1
ATOM 1409 C C . VAL A 1 183 ? -12.481 4.730 26.979 1.00 81.50 183 VAL A C 1
ATOM 1411 O O . VAL A 1 183 ? -12.125 3.789 26.274 1.00 81.50 183 VAL A O 1
ATOM 1414 N N . TRP A 1 184 ? -11.678 5.756 27.243 1.00 83.75 184 TRP A N 1
ATOM 1415 C CA . TRP A 1 184 ? -10.269 5.755 26.861 1.00 83.75 184 TRP A CA 1
ATOM 1416 C C . TRP A 1 184 ? -9.477 4.833 27.785 1.00 83.75 184 TRP A C 1
ATOM 1418 O O . TRP A 1 184 ? -9.528 4.981 29.004 1.00 83.75 184 TRP A O 1
ATOM 1428 N N . LEU A 1 185 ? -8.724 3.908 27.194 1.00 86.25 185 LEU A N 1
ATOM 1429 C CA . LEU A 1 185 ? -7.809 3.010 27.909 1.00 86.25 185 LEU A CA 1
ATOM 1430 C C . LEU A 1 185 ? -6.374 3.555 27.947 1.00 86.25 185 LEU A C 1
ATOM 1432 O O . LEU A 1 185 ? -5.490 2.944 28.541 1.00 86.25 185 LEU A O 1
ATOM 1436 N N . VAL A 1 186 ? -6.145 4.699 27.300 1.00 87.06 186 VAL A N 1
ATOM 1437 C CA . VAL A 1 186 ? -4.859 5.398 27.224 1.00 87.06 186 VAL A CA 1
ATOM 1438 C C . VAL A 1 186 ? -5.030 6.865 27.594 1.00 87.06 186 VAL A C 1
ATOM 1440 O O . VAL A 1 186 ? -6.130 7.415 27.518 1.00 87.06 186 VAL A O 1
ATOM 1443 N N . LYS A 1 187 ? -3.930 7.522 27.951 1.00 89.69 187 LYS A N 1
ATOM 1444 C CA . LYS A 1 187 ? -3.849 8.967 28.210 1.00 89.69 187 LYS A CA 1
ATOM 1445 C C . LYS A 1 187 ? -2.735 9.617 27.377 1.00 89.69 187 LYS A C 1
ATOM 1447 O O . LYS A 1 187 ? -1.811 8.928 26.941 1.00 89.69 187 LYS A O 1
ATOM 1452 N N . PRO A 1 188 ? -2.776 10.946 27.164 1.00 90.75 188 PRO A N 1
ATOM 1453 C CA . PRO A 1 188 ? -1.644 11.669 26.598 1.00 90.75 188 PRO A CA 1
ATOM 1454 C C . PRO A 1 188 ? -0.349 11.367 27.360 1.00 90.75 188 PRO A C 1
ATOM 1456 O O . PRO A 1 188 ? -0.316 11.362 28.591 1.00 90.75 188 PRO A O 1
ATOM 1459 N N . GLY A 1 189 ? 0.714 11.104 26.614 1.00 87.75 189 GLY A N 1
ATOM 1460 C CA . GLY A 1 189 ? 2.011 10.667 27.103 1.00 87.75 189 GLY A CA 1
ATOM 1461 C C . GLY A 1 189 ? 2.236 9.157 27.032 1.00 87.75 189 GLY A C 1
ATOM 1462 O O . GLY A 1 189 ? 3.407 8.768 27.013 1.00 87.75 189 GLY A O 1
ATOM 1463 N N . ASP A 1 190 ? 1.179 8.339 26.953 1.00 87.19 190 ASP A N 1
ATOM 1464 C CA . ASP A 1 190 ? 1.294 6.880 26.866 1.00 87.19 190 ASP A CA 1
ATOM 1465 C C . ASP A 1 190 ? 1.900 6.441 25.532 1.00 87.19 190 ASP A C 1
ATOM 1467 O O . ASP A 1 190 ? 1.718 7.076 24.490 1.00 87.19 190 ASP A O 1
ATOM 1471 N N . HIS A 1 191 ? 2.607 5.315 25.569 1.00 84.06 191 HIS A N 1
ATOM 1472 C CA . HIS A 1 191 ? 3.096 4.649 24.374 1.00 84.06 191 HIS A CA 1
ATOM 1473 C C . HIS A 1 191 ? 2.115 3.558 23.953 1.00 84.06 191 HIS A C 1
ATOM 1475 O O . HIS A 1 191 ? 1.707 2.729 24.768 1.00 84.06 191 HIS A O 1
ATOM 1481 N N . VAL A 1 192 ? 1.770 3.541 22.670 1.00 83.62 192 VAL A N 1
ATOM 1482 C CA . VAL A 1 192 ? 0.845 2.572 22.090 1.00 83.62 192 VAL A CA 1
ATOM 1483 C C . VAL A 1 192 ? 1.509 1.827 20.948 1.00 83.62 192 VAL A C 1
ATOM 1485 O O . VAL A 1 192 ? 2.293 2.398 20.190 1.00 83.62 192 VAL A O 1
ATOM 1488 N N . VAL A 1 193 ? 1.202 0.541 20.823 1.00 77.19 193 VAL A N 1
ATOM 1489 C CA . VAL A 1 193 ? 1.602 -0.286 19.677 1.00 77.19 193 VAL A CA 1
ATOM 1490 C C . VAL A 1 193 ? 0.436 -0.368 18.699 1.00 77.19 193 VAL A C 1
ATOM 1492 O O . VAL A 1 193 ? -0.718 -0.411 19.121 1.00 77.19 193 VAL A O 1
ATOM 1495 N N . ARG A 1 194 ? 0.702 -0.390 17.387 1.00 77.75 194 ARG A N 1
ATOM 1496 C CA . ARG A 1 194 ? -0.352 -0.587 16.379 1.00 77.75 194 ARG A CA 1
ATOM 1497 C C . ARG A 1 194 ? -1.191 -1.826 16.718 1.00 77.75 194 ARG A C 1
ATOM 1499 O O . ARG A 1 194 ? -0.645 -2.886 17.000 1.00 77.75 194 ARG A O 1
ATOM 1506 N N . GLY A 1 195 ? -2.511 -1.671 16.696 1.00 72.19 195 GLY A N 1
ATOM 1507 C CA . GLY A 1 195 ? -3.476 -2.707 17.067 1.00 72.19 195 GLY A CA 1
ATOM 1508 C C . GLY A 1 195 ? -3.796 -2.792 18.564 1.00 72.19 195 GLY A C 1
ATOM 1509 O O . GLY A 1 195 ? -4.815 -3.383 18.908 1.00 72.19 195 GLY A O 1
ATOM 1510 N N . GLN A 1 196 ? -3.010 -2.170 19.454 1.00 79.00 196 GLN A N 1
ATOM 1511 C CA . GLN A 1 196 ? -3.329 -2.104 20.886 1.00 79.00 196 GLN A CA 1
ATOM 1512 C C . GLN A 1 196 ? -4.667 -1.398 21.086 1.00 79.00 196 GLN A C 1
ATOM 1514 O O . GLN A 1 196 ? -4.850 -0.305 20.563 1.00 79.00 196 GLN A O 1
ATOM 1519 N N . VAL A 1 197 ? -5.589 -1.980 21.849 1.00 81.25 197 VAL A N 1
ATOM 1520 C CA . VAL A 1 197 ? -6.869 -1.326 22.150 1.00 81.25 197 VAL A CA 1
ATOM 1521 C C . VAL A 1 197 ? -6.608 -0.047 22.946 1.00 81.25 197 VAL A C 1
ATOM 1523 O O . VAL A 1 197 ? -5.973 -0.084 23.998 1.00 81.25 197 VAL A O 1
ATOM 1526 N N . ILE A 1 198 ? -7.065 1.089 22.419 1.00 84.69 198 ILE A N 1
ATOM 1527 C CA . ILE A 1 198 ? -6.851 2.418 23.012 1.00 84.69 198 ILE A CA 1
ATOM 1528 C C . ILE A 1 198 ? -8.135 3.066 23.508 1.00 84.69 198 ILE A C 1
ATOM 1530 O O . ILE A 1 198 ? -8.090 3.932 24.383 1.00 84.69 198 ILE A O 1
ATOM 1534 N N . CYS A 1 199 ? -9.285 2.638 22.99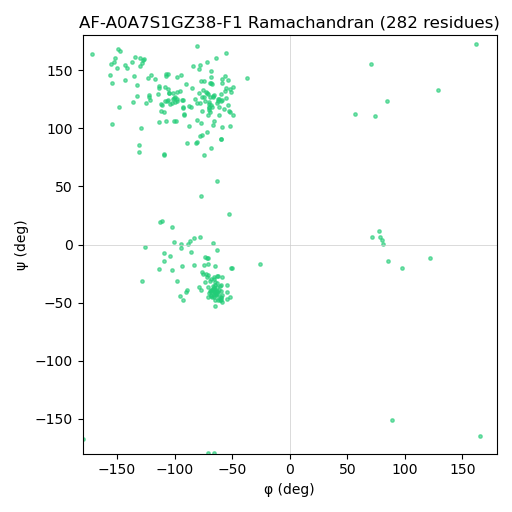9 1.00 84.19 199 CYS A N 1
ATOM 1535 C CA . CYS A 1 199 ? -10.561 2.953 23.612 1.00 84.19 199 CYS A CA 1
ATOM 1536 C C . CYS A 1 199 ? -11.607 1.885 23.318 1.00 84.19 199 CYS A C 1
ATOM 1538 O O . CYS A 1 199 ? -11.529 1.163 22.323 1.00 84.19 199 CYS A O 1
ATOM 1540 N N . GLU A 1 200 ? -12.602 1.837 24.191 1.00 80.81 200 GLU A N 1
ATOM 1541 C CA . GLU A 1 200 ? -13.827 1.078 23.998 1.00 80.81 200 GLU A CA 1
ATOM 1542 C C . GLU A 1 200 ? -14.952 2.050 23.656 1.00 80.81 200 GLU A C 1
ATOM 1544 O O . GLU A 1 200 ? -15.167 3.062 24.334 1.00 80.81 200 GLU A O 1
ATOM 1549 N N . VAL A 1 201 ? -15.687 1.744 22.592 1.00 76.56 201 VAL A N 1
ATOM 1550 C CA . VAL A 1 201 ? -16.876 2.497 22.199 1.00 76.56 201 VAL A CA 1
ATOM 1551 C C . VAL A 1 201 ? -18.090 1.714 22.664 1.00 76.56 201 VAL A C 1
ATOM 1553 O O . VAL A 1 201 ? -18.453 0.698 22.060 1.00 76.56 201 VAL A O 1
ATOM 1556 N N . GLN A 1 202 ? -18.749 2.201 23.713 1.00 70.56 202 GLN A N 1
ATOM 1557 C CA . GLN A 1 202 ? -19.998 1.607 24.163 1.00 70.56 202 GLN A CA 1
ATOM 1558 C C . GLN A 1 202 ? -21.095 1.928 23.147 1.00 70.56 202 GLN A C 1
ATOM 1560 O O . GLN A 1 202 ? -21.512 3.076 22.953 1.00 70.56 202 GLN A O 1
ATOM 1565 N N . ARG A 1 203 ? -21.545 0.886 22.447 1.00 63.22 203 ARG A N 1
ATOM 1566 C CA . ARG A 1 203 ? -22.766 0.931 21.641 1.00 63.22 203 ARG A CA 1
ATOM 1567 C C . ARG A 1 203 ? -23.948 0.791 22.602 1.00 63.22 203 ARG A C 1
ATOM 1569 O O . ARG A 1 203 ? -23.789 0.228 23.678 1.00 63.22 203 ARG A O 1
ATOM 1576 N N . CYS A 1 204 ? -25.107 1.359 22.257 1.00 50.66 204 CYS A N 1
ATOM 1577 C CA . CYS A 1 204 ? -26.303 1.406 23.111 1.00 50.66 204 CYS A CA 1
ATOM 1578 C C . CYS A 1 204 ? -26.502 0.123 23.943 1.00 50.66 204 CYS A C 1
ATOM 1580 O O . CYS A 1 204 ? -26.274 -0.953 23.405 1.00 50.66 204 CYS A O 1
ATOM 1582 N N . ARG A 1 205 ? -26.996 0.260 25.191 1.00 51.59 205 ARG A N 1
ATOM 1583 C CA . ARG A 1 205 ? -27.161 -0.721 26.306 1.00 51.59 205 ARG A CA 1
ATOM 1584 C C . ARG A 1 205 ? -27.312 -2.234 26.020 1.00 51.59 205 ARG A C 1
ATOM 1586 O O . ARG A 1 205 ? -27.221 -3.013 26.960 1.00 51.59 205 ARG A O 1
ATOM 1593 N N . LYS A 1 206 ? -27.621 -2.663 24.799 1.00 50.28 206 LYS A N 1
ATOM 1594 C CA . LYS A 1 206 ? -27.821 -4.056 24.383 1.00 50.28 206 LYS A CA 1
ATOM 1595 C C . LYS A 1 206 ? -26.720 -4.627 23.477 1.00 50.28 206 LYS A C 1
ATOM 1597 O O . LYS A 1 206 ? -26.782 -5.814 23.182 1.00 50.28 206 LYS A O 1
ATOM 1602 N N . GLN A 1 207 ? -25.760 -3.831 23.005 1.00 55.25 207 GLN A N 1
ATOM 1603 C CA . GLN A 1 207 ? -24.661 -4.314 22.160 1.00 55.25 207 GLN A CA 1
ATOM 1604 C C . GLN A 1 207 ? -23.343 -4.336 22.933 1.00 55.25 207 GLN A C 1
ATOM 1606 O O . GLN A 1 207 ? -23.092 -3.460 23.759 1.00 55.25 207 GLN A O 1
ATOM 1611 N N . ASN A 1 208 ? -22.501 -5.329 22.637 1.00 56.59 208 ASN A N 1
ATOM 1612 C CA . ASN A 1 208 ? -21.155 -5.397 23.193 1.00 56.59 208 ASN A CA 1
ATOM 1613 C C . ASN A 1 208 ? -20.356 -4.138 22.804 1.00 56.59 208 ASN A C 1
ATOM 1615 O O . ASN A 1 208 ? -20.517 -3.637 21.680 1.00 56.59 208 ASN A O 1
ATOM 1619 N N . PRO A 1 209 ? -19.511 -3.617 23.711 1.00 65.81 209 PRO A N 1
ATOM 1620 C CA . PRO A 1 209 ? -18.590 -2.539 23.383 1.00 65.81 209 PRO A CA 1
ATOM 1621 C C . PRO A 1 209 ? -17.706 -2.945 22.200 1.00 65.81 209 PRO A C 1
ATOM 1623 O O . PRO A 1 209 ? -17.387 -4.118 22.009 1.00 65.81 209 PRO A O 1
ATOM 1626 N N . ALA A 1 210 ? -17.375 -1.967 21.360 1.00 68.88 210 ALA A N 1
ATOM 1627 C CA . ALA A 1 210 ? -16.467 -2.171 20.242 1.00 68.88 210 ALA A CA 1
ATOM 1628 C C . ALA A 1 210 ? -15.088 -1.619 20.592 1.00 68.88 210 ALA A C 1
ATOM 1630 O O . ALA A 1 210 ? -14.953 -0.422 20.856 1.00 68.88 210 ALA A O 1
ATOM 1631 N N . ASP A 1 211 ? -14.086 -2.487 20.531 1.00 77.31 211 ASP A N 1
ATOM 1632 C CA . ASP A 1 211 ? -12.693 -2.136 20.775 1.00 77.31 211 ASP A CA 1
ATOM 1633 C C . ASP A 1 211 ? -12.114 -1.386 19.576 1.00 77.31 211 ASP A C 1
ATOM 1635 O O . ASP A 1 211 ? -12.260 -1.798 18.420 1.00 77.31 211 ASP A O 1
ATOM 1639 N N . VAL A 1 212 ? -11.429 -0.278 19.847 1.00 76.44 212 VAL A N 1
ATOM 1640 C CA . VAL A 1 212 ? -10.719 0.500 18.834 1.00 76.44 212 VAL A CA 1
ATOM 1641 C C . VAL A 1 212 ? -9.222 0.384 19.085 1.00 76.44 212 VAL A C 1
ATOM 1643 O O . VAL A 1 212 ? -8.706 0.848 20.103 1.00 76.44 212 VAL A O 1
ATOM 1646 N N . GLY A 1 213 ? -8.522 -0.235 18.136 1.00 76.56 213 GLY A N 1
ATOM 1647 C CA . GLY A 1 213 ? -7.069 -0.387 18.157 1.00 76.56 213 GLY A CA 1
ATOM 1648 C C . GLY A 1 213 ? -6.314 0.880 17.742 1.00 76.56 213 GLY A C 1
ATOM 1649 O O . GLY A 1 213 ? -6.817 1.703 16.973 1.00 76.56 213 GLY A O 1
ATOM 1650 N N . ALA A 1 214 ? -5.073 1.023 18.209 1.00 80.19 214 ALA A N 1
ATOM 1651 C CA . ALA A 1 214 ? -4.185 2.102 17.812 1.00 80.19 214 ALA A CA 1
ATOM 1652 C C . ALA A 1 214 ? -3.835 1.956 16.321 1.00 80.19 214 ALA A C 1
ATOM 1654 O O . ALA A 1 214 ? -3.380 0.891 15.897 1.00 80.19 214 ALA A O 1
ATOM 1655 N N . PRO A 1 215 ? -3.986 3.005 15.505 1.00 74.81 215 PRO A N 1
ATOM 1656 C CA . PRO A 1 215 ? -3.722 2.918 14.069 1.00 74.81 215 PRO A CA 1
ATOM 1657 C C . PRO A 1 215 ? -2.224 2.873 13.728 1.00 74.81 215 PRO A C 1
ATOM 1659 O O . PRO A 1 215 ? -1.856 2.456 12.630 1.00 74.81 215 PRO A O 1
ATOM 1662 N N . ALA A 1 216 ? -1.353 3.274 14.658 1.00 74.81 216 ALA A N 1
ATOM 1663 C CA . ALA A 1 216 ? 0.097 3.207 14.520 1.00 74.81 216 ALA A CA 1
ATOM 1664 C C . ALA A 1 216 ? 0.784 3.070 15.883 1.00 74.81 216 ALA A C 1
ATOM 1666 O O . ALA A 1 216 ? 0.213 3.428 16.912 1.00 74.81 216 ALA A O 1
ATOM 1667 N N . THR A 1 217 ? 2.031 2.600 15.860 1.00 79.19 217 THR A N 1
ATOM 1668 C CA . THR A 1 217 ? 2.914 2.588 17.030 1.00 79.19 217 THR A CA 1
ATOM 1669 C C . THR A 1 217 ? 3.509 3.974 17.260 1.00 79.19 217 THR A C 1
ATOM 1671 O O . THR A 1 217 ? 4.069 4.563 16.330 1.00 79.19 217 THR A O 1
ATOM 1674 N N . GLY A 1 218 ? 3.435 4.479 18.487 1.00 85.75 218 GLY A N 1
ATOM 1675 C CA . GLY A 1 218 ? 4.013 5.767 18.855 1.00 85.75 218 GLY A CA 1
ATOM 1676 C C . GLY A 1 218 ? 3.506 6.282 20.196 1.00 85.75 218 GLY A C 1
ATOM 1677 O O . GLY A 1 218 ? 2.910 5.544 20.980 1.00 85.75 218 GLY A O 1
ATOM 1678 N N . ARG A 1 219 ? 3.735 7.568 20.458 1.00 86.31 219 ARG A N 1
ATOM 1679 C CA . ARG A 1 219 ? 3.299 8.231 21.690 1.00 86.31 219 ARG A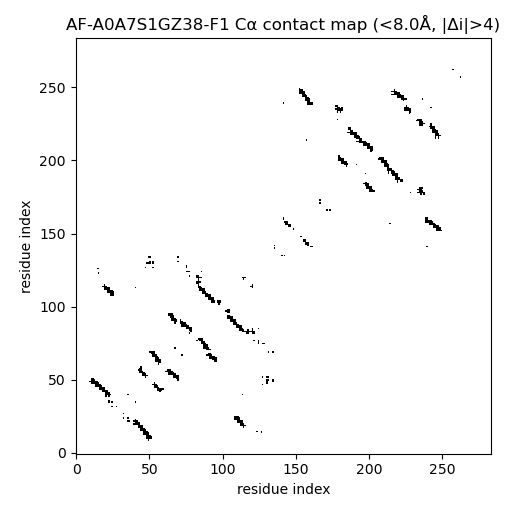 CA 1
ATOM 1680 C C . ARG A 1 219 ? 1.998 8.989 21.469 1.00 86.31 219 ARG A C 1
ATOM 1682 O O . ARG A 1 219 ? 1.887 9.752 20.511 1.00 86.31 219 ARG A O 1
ATOM 1689 N N . VAL A 1 220 ? 1.025 8.801 22.350 1.00 88.69 220 VAL A N 1
ATOM 1690 C CA . VAL A 1 220 ? -0.220 9.573 22.342 1.00 88.69 220 VAL A CA 1
ATOM 1691 C C . VAL A 1 220 ? 0.103 11.004 22.758 1.00 88.69 220 VAL A C 1
ATOM 1693 O O . VAL A 1 220 ? 0.506 11.241 23.888 1.00 88.69 220 VAL A O 1
ATOM 1696 N N . GLU A 1 221 ? -0.061 11.966 21.860 1.00 85.38 221 GLU A N 1
ATOM 1697 C CA . GLU A 1 221 ? 0.184 13.385 22.157 1.00 85.38 221 GLU A CA 1
ATOM 1698 C C . GLU A 1 221 ? -1.080 14.059 22.689 1.00 85.38 221 GLU A C 1
ATOM 1700 O O . GLU A 1 221 ? -1.032 14.886 23.593 1.00 85.38 221 GLU 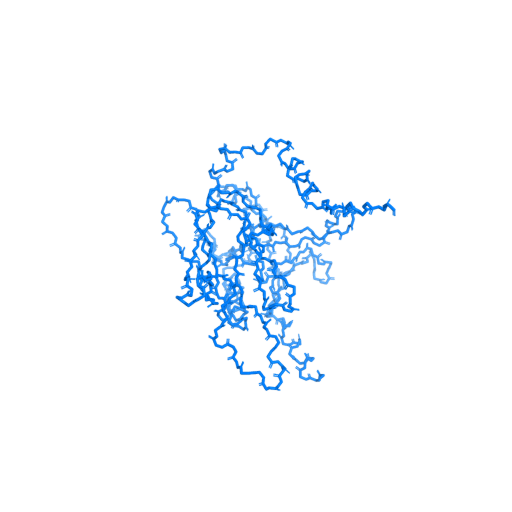A O 1
ATOM 1705 N N . GLU A 1 222 ? -2.232 13.699 22.124 1.00 85.50 222 GLU A N 1
ATOM 1706 C CA . GLU A 1 222 ? -3.489 14.382 22.401 1.00 85.50 222 GLU A CA 1
ATOM 1707 C C . GLU A 1 222 ? -4.675 13.448 22.164 1.00 85.50 222 GLU A C 1
ATOM 1709 O O . GLU A 1 222 ? -4.708 12.698 21.183 1.00 85.50 222 GLU A O 1
ATOM 1714 N N . LEU A 1 223 ? -5.661 13.520 23.059 1.00 83.88 223 LEU A N 1
ATOM 1715 C CA . LEU A 1 223 ? -6.966 12.886 22.905 1.00 83.88 223 LEU A CA 1
ATOM 1716 C C . LEU A 1 223 ? -7.992 13.989 22.657 1.00 83.88 223 LEU A C 1
ATOM 1718 O O . LEU A 1 223 ? -8.255 14.816 23.531 1.00 83.88 223 LEU A O 1
ATOM 1722 N N . PHE A 1 224 ? -8.584 14.008 21.468 1.00 74.31 224 PHE A N 1
ATOM 1723 C CA . PHE A 1 224 ? -9.588 15.003 21.111 1.00 74.31 224 PHE A CA 1
ATOM 1724 C C . PHE A 1 224 ? -10.943 14.576 21.672 1.00 74.31 224 PHE A C 1
ATOM 1726 O O . PHE A 1 224 ? -11.748 13.918 21.010 1.00 74.31 224 PHE A O 1
ATOM 1733 N N . MET A 1 225 ? -11.202 14.957 22.921 1.00 68.50 225 MET A N 1
ATOM 1734 C CA . MET A 1 225 ? -12.516 14.806 23.537 1.00 68.50 225 MET A CA 1
ATOM 1735 C C . MET A 1 225 ? -13.435 15.912 23.034 1.00 68.50 225 MET A C 1
ATOM 1737 O O . MET A 1 225 ? -13.471 17.013 23.578 1.00 68.50 225 MET A O 1
ATOM 1741 N N . ASN A 1 226 ? -14.187 15.633 21.977 1.00 57.38 226 ASN A N 1
ATOM 1742 C CA . ASN A 1 226 ? -15.024 16.646 21.356 1.00 57.38 226 ASN A CA 1
ATOM 1743 C C . ASN A 1 226 ? -16.501 16.387 21.614 1.00 57.38 226 ASN A C 1
ATOM 1745 O O . ASN A 1 226 ? -17.233 16.036 20.691 1.00 57.38 226 ASN A O 1
ATOM 1749 N N . ARG A 1 227 ? -16.897 16.724 22.851 1.00 61.34 227 ARG A N 1
ATOM 1750 C CA . ARG A 1 227 ? -18.194 17.277 23.296 1.00 61.34 227 ARG A CA 1
ATOM 1751 C C . ARG A 1 227 ? -18.788 16.489 24.453 1.00 61.34 227 ARG A C 1
ATOM 1753 O O . ARG A 1 227 ? -18.897 15.271 24.420 1.00 61.34 227 ARG A O 1
ATOM 1760 N N . VAL A 1 228 ? -19.224 17.246 25.449 1.00 63.84 228 VAL A N 1
ATOM 1761 C CA . VAL A 1 228 ? -20.092 16.777 26.522 1.00 63.84 228 VAL A CA 1
ATOM 1762 C C . VAL A 1 228 ? -21.520 17.089 26.088 1.00 63.84 228 VAL A C 1
ATOM 1764 O O . VAL A 1 228 ? -21.820 18.241 25.748 1.00 63.84 228 VAL A O 1
ATOM 1767 N N . ASP A 1 229 ? -22.401 16.091 26.041 1.00 63.22 229 ASP A N 1
ATOM 1768 C CA . ASP A 1 229 ? -23.824 16.369 25.857 1.00 63.22 229 ASP A CA 1
ATOM 1769 C C . ASP A 1 229 ? -24.318 17.191 27.057 1.00 63.22 229 ASP A C 1
ATOM 1771 O O . ASP A 1 229 ? -24.159 16.811 28.215 1.00 63.22 229 ASP A O 1
ATOM 1775 N N . LYS A 1 230 ? -24.896 18.365 26.778 1.00 70.44 230 LYS A N 1
ATOM 1776 C CA . LYS A 1 230 ? -25.296 19.327 27.818 1.00 70.44 230 LYS A CA 1
ATOM 1777 C C . LYS A 1 230 ? -26.406 18.802 28.736 1.00 70.44 230 LYS A C 1
ATOM 1779 O O . LYS A 1 230 ? -26.627 19.395 29.786 1.00 70.44 230 LYS A O 1
ATOM 1784 N N . LYS A 1 231 ? -27.139 17.763 28.326 1.00 70.12 231 LYS A N 1
ATOM 1785 C CA . LYS A 1 231 ? -28.234 17.164 29.095 1.00 70.12 231 LYS A CA 1
ATOM 1786 C C . LYS A 1 231 ? -27.762 15.958 29.898 1.00 70.12 231 LYS A C 1
ATOM 1788 O O . LYS A 1 231 ? -28.159 15.840 31.051 1.00 70.12 231 LYS A O 1
ATOM 1793 N N . SER A 1 232 ? -26.958 15.072 29.309 1.00 67.56 232 SER A N 1
ATOM 1794 C CA . SER A 1 232 ? -26.519 13.841 29.979 1.00 67.56 232 SER A CA 1
ATOM 1795 C C . SER A 1 232 ? -25.177 13.969 30.700 1.00 67.56 232 SER A C 1
ATOM 1797 O O . SER A 1 232 ? -24.868 13.138 31.547 1.00 67.56 232 SER A O 1
ATOM 1799 N N . GLY A 1 233 ? -24.366 14.980 30.371 1.00 69.94 233 GLY A N 1
ATOM 1800 C CA . GLY A 1 233 ? -22.990 15.086 30.859 1.00 69.94 233 GLY A CA 1
ATOM 1801 C C . GLY A 1 233 ? -22.038 14.056 30.238 1.00 69.94 233 GLY A C 1
ATOM 1802 O O . GLY A 1 233 ? -20.886 13.965 30.650 1.00 69.94 233 GLY A O 1
ATOM 1803 N N . THR A 1 234 ? -22.494 13.282 29.249 1.00 64.44 234 THR A N 1
ATOM 1804 C CA . THR A 1 234 ? -21.715 12.201 28.634 1.00 64.44 234 THR A CA 1
ATOM 1805 C C . THR A 1 234 ? -20.811 12.746 27.534 1.00 64.44 234 THR A C 1
ATOM 1807 O O . THR A 1 234 ? -21.252 13.522 26.681 1.00 64.44 234 THR A O 1
ATOM 1810 N N . CYS A 1 235 ? -19.552 12.314 27.527 1.00 64.00 235 CYS A N 1
ATOM 1811 C CA . CYS A 1 235 ? -18.627 12.586 26.432 1.00 64.00 235 CYS A CA 1
ATOM 1812 C C . CYS A 1 235 ? -18.993 11.742 25.206 1.00 64.00 235 CYS A C 1
ATOM 1814 O O . CYS A 1 235 ? -19.158 10.529 25.320 1.00 64.00 235 CYS A O 1
ATOM 1816 N N . TYR A 1 236 ? -19.070 12.367 24.033 1.00 68.19 236 TYR A N 1
ATOM 1817 C CA . TYR A 1 236 ? -19.258 11.669 22.761 1.00 68.19 236 TYR A CA 1
ATOM 1818 C C . TYR A 1 236 ? -18.304 12.202 21.690 1.00 68.19 236 TYR A C 1
ATOM 1820 O O . TYR A 1 236 ? -17.776 13.308 21.801 1.00 68.19 236 TYR A O 1
ATOM 1828 N N . ILE A 1 237 ? -18.093 11.420 20.627 1.00 63.78 237 ILE A N 1
ATOM 1829 C CA . ILE A 1 237 ? -17.337 11.849 19.444 1.00 63.78 237 ILE A CA 1
ATOM 1830 C C . ILE A 1 237 ? -18.220 11.715 18.210 1.00 63.78 237 ILE A C 1
ATOM 1832 O O . ILE A 1 237 ? -18.794 10.662 17.934 1.00 63.78 237 ILE A O 1
ATOM 1836 N N . LYS A 1 238 ? -18.311 12.799 17.436 1.00 65.44 238 LYS A N 1
ATOM 1837 C CA . LYS A 1 238 ? -18.999 12.786 16.147 1.00 65.44 238 LYS A CA 1
ATOM 1838 C C . LYS A 1 238 ? -18.170 11.990 15.136 1.00 65.44 238 LYS A C 1
ATOM 1840 O O . LYS A 1 2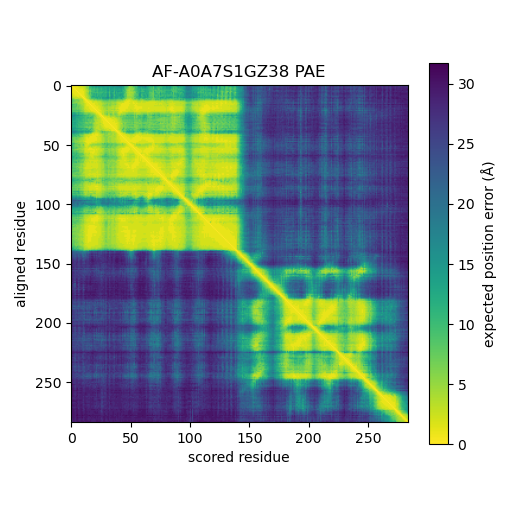38 ? -16.991 12.283 14.944 1.00 65.44 238 LYS A O 1
ATOM 1845 N N . VAL A 1 239 ? -18.806 11.043 14.448 1.00 61.66 239 VAL A N 1
ATOM 1846 C CA . VAL A 1 239 ? -18.202 10.296 13.331 1.00 61.66 239 VAL A CA 1
ATOM 1847 C C . VAL A 1 239 ? -17.555 11.263 12.329 1.00 61.66 239 VAL A C 1
ATOM 1849 O O . VAL A 1 239 ? -18.130 12.304 12.008 1.00 61.66 239 VAL A O 1
ATOM 1852 N N . GLY A 1 240 ? -16.341 10.937 11.879 1.00 57.69 240 GLY A N 1
ATOM 1853 C CA . GLY A 1 240 ? -15.536 11.795 11.002 1.00 57.69 240 GLY A CA 1
ATOM 1854 C C . GLY A 1 240 ? -14.764 12.911 11.718 1.00 57.69 240 GLY A C 1
ATOM 1855 O O . GLY A 1 240 ? -14.051 13.666 11.067 1.00 57.69 240 GLY A O 1
ATOM 1856 N N . SER A 1 241 ? -14.869 13.026 13.047 1.00 64.25 241 SER A N 1
ATOM 1857 C CA . SER A 1 241 ? -14.011 13.927 13.828 1.00 64.25 241 SER A CA 1
ATOM 1858 C C . SER A 1 241 ? -12.676 13.266 14.160 1.00 64.25 241 SER A C 1
ATOM 1860 O O . SER A 1 241 ? -12.573 12.042 14.285 1.00 64.25 241 SER A O 1
ATOM 1862 N N . ASN A 1 242 ? -11.654 14.096 14.350 1.00 69.50 242 ASN A N 1
ATOM 1863 C CA . ASN A 1 242 ? -10.374 13.657 14.892 1.00 69.50 242 ASN A CA 1
ATOM 1864 C C . ASN A 1 242 ? -10.547 13.261 16.360 1.00 69.50 242 ASN A C 1
ATOM 1866 O O . ASN A 1 242 ? -11.272 13.942 17.088 1.00 69.50 242 ASN A O 1
ATOM 1870 N N . TRP A 1 243 ? -9.901 12.172 16.775 1.00 76.00 243 TRP A N 1
ATOM 1871 C CA . TRP A 1 243 ? -10.064 11.597 18.120 1.00 76.00 243 TRP A CA 1
ATOM 1872 C C . TRP A 1 243 ? -8.730 11.371 18.830 1.00 76.00 243 TRP A C 1
ATOM 1874 O O . TRP A 1 243 ? -8.666 11.544 20.042 1.00 76.00 243 TRP A O 1
ATOM 1884 N N . ILE A 1 244 ? -7.652 11.071 18.101 1.00 82.06 244 ILE A N 1
ATOM 1885 C CA . ILE A 1 244 ? -6.328 10.873 18.696 1.00 82.06 244 ILE A CA 1
ATOM 1886 C C . ILE A 1 244 ? -5.211 11.419 17.807 1.00 82.06 244 ILE A C 1
ATOM 1888 O O . ILE A 1 244 ? -5.246 11.302 16.577 1.00 82.06 244 ILE A O 1
ATOM 1892 N N . LYS A 1 245 ? -4.207 12.008 18.455 1.00 84.25 245 LYS A N 1
ATOM 1893 C CA . LYS A 1 245 ? -2.931 12.417 17.869 1.00 84.25 245 LYS A CA 1
ATOM 1894 C C . LYS A 1 245 ? -1.841 11.479 18.374 1.00 84.25 245 LYS A C 1
ATOM 1896 O O . LYS A 1 245 ? -1.651 11.373 19.584 1.00 84.25 245 LYS A O 1
ATOM 1901 N N . ILE A 1 246 ? -1.122 10.824 17.464 1.00 83.06 246 ILE A N 1
ATOM 1902 C CA . ILE A 1 246 ? 0.007 9.951 17.818 1.00 83.06 246 ILE A CA 1
ATOM 1903 C C . ILE A 1 246 ? 1.266 10.464 17.119 1.00 83.06 246 ILE A C 1
ATOM 1905 O O . ILE A 1 246 ? 1.289 10.598 15.891 1.00 83.06 246 ILE A O 1
ATOM 1909 N N . SER A 1 247 ? 2.307 10.741 17.901 1.00 84.19 247 SER A N 1
ATOM 1910 C CA . SER A 1 247 ? 3.649 11.036 17.406 1.00 84.19 247 SER A CA 1
ATOM 1911 C C . SER A 1 247 ? 4.394 9.737 17.114 1.00 84.19 247 SER A C 1
ATOM 1913 O O . SER A 1 247 ? 4.523 8.864 17.973 1.00 84.19 247 SER A O 1
ATOM 1915 N N . THR A 1 248 ? 4.889 9.604 15.887 1.00 74.19 248 THR A N 1
ATOM 1916 C CA . THR A 1 248 ? 5.628 8.433 15.399 1.00 74.19 248 THR A CA 1
ATOM 1917 C C . THR A 1 248 ? 7.108 8.751 15.148 1.00 74.19 248 THR A C 1
ATOM 1919 O O . THR A 1 248 ? 7.751 8.045 14.376 1.00 74.19 248 THR A O 1
ATOM 1922 N N . ASP A 1 249 ? 7.646 9.823 15.743 1.00 64.38 249 ASP A N 1
ATOM 1923 C CA . ASP A 1 249 ? 9.023 10.300 15.520 1.00 64.38 249 ASP A CA 1
ATOM 1924 C C . ASP A 1 249 ? 10.088 9.219 15.809 1.00 64.38 249 ASP A C 1
ATOM 1926 O O . ASP A 1 249 ? 10.084 8.588 16.854 1.00 64.38 249 ASP A O 1
ATOM 1930 N N . ALA A 1 250 ? 11.057 9.010 14.919 1.00 55.50 250 ALA A N 1
ATOM 1931 C CA . ALA A 1 250 ? 12.131 8.038 15.137 1.00 55.50 250 ALA A CA 1
ATOM 1932 C C . ALA A 1 250 ? 12.965 8.320 16.406 1.00 55.50 250 ALA A C 1
ATOM 1934 O O . ALA A 1 250 ? 13.451 7.378 17.031 1.00 55.50 250 ALA A O 1
ATOM 1935 N N . ARG A 1 251 ? 13.072 9.586 16.836 1.00 50.44 251 ARG A N 1
ATOM 1936 C CA . ARG A 1 251 ? 13.889 9.993 17.996 1.00 50.44 251 ARG A CA 1
ATOM 1937 C C . ARG A 1 251 ? 13.438 9.381 19.324 1.00 50.44 251 ARG A C 1
ATOM 1939 O O . ARG A 1 251 ? 14.264 9.190 20.213 1.00 50.44 251 ARG A O 1
ATOM 1946 N N . TRP A 1 252 ? 12.158 9.029 19.487 1.00 53.75 252 TRP A N 1
ATOM 1947 C CA . TRP A 1 252 ? 11.728 8.363 20.724 1.00 53.75 252 TRP A CA 1
ATOM 1948 C C . TRP A 1 252 ? 12.227 6.913 20.806 1.00 53.75 252 TRP A C 1
ATOM 1950 O O . TRP A 1 252 ? 12.472 6.441 21.914 1.00 53.75 252 TRP A O 1
ATOM 1960 N N . ARG A 1 253 ? 12.449 6.229 19.669 1.00 47.62 253 ARG A N 1
ATOM 1961 C CA . ARG A 1 253 ? 13.062 4.884 19.653 1.00 47.62 253 ARG A CA 1
ATOM 1962 C C . ARG A 1 253 ? 14.511 4.912 20.137 1.00 47.62 253 ARG A C 1
ATOM 1964 O O . ARG A 1 253 ? 14.975 3.930 20.701 1.00 47.62 253 ARG A O 1
ATOM 1971 N N . GLU A 1 254 ? 15.208 6.027 19.928 1.00 42.97 254 GLU A N 1
ATOM 1972 C CA . GLU A 1 254 ? 16.582 6.233 20.402 1.00 42.97 254 GLU A CA 1
ATOM 1973 C C . GLU A 1 254 ? 16.626 6.598 21.893 1.00 42.97 254 GLU A C 1
ATOM 1975 O O . GLU A 1 254 ? 17.513 6.146 22.611 1.00 42.97 254 GLU A O 1
ATOM 1980 N N . ALA A 1 255 ? 15.652 7.375 22.383 1.00 43.06 255 ALA A N 1
ATOM 1981 C CA . ALA A 1 255 ? 15.564 7.762 23.795 1.00 43.06 255 ALA A CA 1
ATOM 1982 C C . ALA A 1 255 ? 15.057 6.635 24.716 1.00 43.06 255 ALA A C 1
ATOM 1984 O O . ALA A 1 255 ? 15.334 6.647 25.914 1.00 43.06 255 ALA A O 1
ATOM 1985 N N . TYR A 1 256 ? 14.320 5.667 24.167 1.00 38.56 256 TYR A N 1
ATOM 1986 C CA . TYR A 1 256 ? 13.781 4.524 24.897 1.00 38.56 256 TYR A CA 1
ATOM 1987 C C . TYR A 1 256 ? 14.098 3.240 24.134 1.00 38.56 256 TYR A C 1
ATOM 1989 O O . TYR A 1 256 ? 13.289 2.730 23.359 1.00 38.56 256 TYR A O 1
ATOM 1997 N N . SER A 1 257 ? 15.287 2.687 24.380 1.00 35.41 257 SER A N 1
ATOM 1998 C CA . SER A 1 257 ? 15.551 1.293 24.040 1.00 35.41 257 SER A CA 1
ATOM 1999 C C . SER A 1 257 ? 14.558 0.423 24.808 1.00 35.41 257 SER A C 1
ATOM 2001 O O . SER A 1 257 ? 14.511 0.491 26.041 1.00 35.41 257 SER A O 1
ATOM 2003 N N . TYR A 1 258 ? 13.787 -0.408 24.108 1.00 36.28 258 TYR A N 1
ATOM 2004 C CA . TYR A 1 258 ? 13.093 -1.519 24.747 1.00 36.28 258 TYR A CA 1
ATOM 2005 C C . TYR A 1 258 ? 14.161 -2.393 25.406 1.00 36.28 258 TYR A C 1
ATOM 2007 O O . TYR A 1 258 ? 14.855 -3.154 24.735 1.00 36.28 258 TYR A O 1
ATOM 2015 N N . GLY A 1 259 ? 14.329 -2.263 26.724 1.00 36.78 259 GLY A N 1
ATOM 2016 C CA . GLY A 1 259 ? 15.009 -3.296 27.489 1.00 36.78 259 GLY A CA 1
ATOM 2017 C C . GLY A 1 259 ? 14.275 -4.603 27.208 1.00 36.78 259 GLY A C 1
ATOM 2018 O O . GLY A 1 259 ? 13.044 -4.609 27.191 1.00 36.78 259 GLY A O 1
ATOM 2019 N N . ALA A 1 260 ? 15.007 -5.685 26.949 1.00 41.25 260 ALA A N 1
ATOM 2020 C CA . ALA A 1 260 ? 14.451 -6.967 26.509 1.00 41.25 260 ALA A CA 1
ATOM 2021 C C . ALA A 1 260 ? 13.280 -7.491 27.379 1.00 41.25 260 ALA A C 1
ATOM 2023 O O . ALA A 1 260 ? 12.461 -8.256 26.890 1.00 41.25 260 ALA A O 1
ATOM 2024 N N . GLY A 1 261 ? 13.136 -7.016 28.623 1.00 41.44 261 GLY A N 1
ATOM 2025 C CA . GLY A 1 261 ? 12.021 -7.350 29.515 1.00 41.44 261 GLY A CA 1
ATOM 2026 C C . GLY A 1 261 ? 10.741 -6.509 29.376 1.00 41.44 261 GLY A C 1
ATOM 2027 O O . GLY A 1 261 ? 9.753 -6.833 30.021 1.00 41.44 261 GLY A O 1
ATOM 2028 N N . ALA A 1 262 ? 10.697 -5.435 28.579 1.00 46.69 262 ALA A N 1
ATOM 2029 C CA . ALA A 1 262 ? 9.510 -4.568 28.490 1.00 46.69 262 ALA A CA 1
ATOM 2030 C C . ALA A 1 262 ? 8.350 -5.212 27.706 1.00 46.69 262 ALA A C 1
ATOM 2032 O O . ALA A 1 262 ? 7.185 -5.001 28.040 1.00 46.69 262 ALA A O 1
ATOM 2033 N N . ALA A 1 263 ? 8.663 -6.033 26.699 1.00 42.34 263 ALA A N 1
ATOM 2034 C CA . ALA A 1 263 ? 7.664 -6.820 25.978 1.00 42.34 263 ALA A CA 1
ATOM 2035 C C . ALA A 1 263 ? 7.084 -7.944 26.860 1.00 42.34 263 ALA A C 1
ATOM 2037 O O . ALA A 1 263 ? 5.868 -8.127 26.891 1.00 42.34 263 ALA A O 1
ATOM 2038 N N . GLU A 1 264 ? 7.930 -8.628 27.639 1.00 47.78 264 GLU A N 1
ATOM 2039 C CA . GLU A 1 264 ? 7.507 -9.633 28.628 1.00 47.78 264 GLU A CA 1
ATOM 2040 C C . GLU A 1 264 ? 6.694 -9.016 29.773 1.00 47.78 264 GLU A C 1
ATOM 2042 O O . GLU A 1 264 ? 5.642 -9.543 30.129 1.00 47.78 264 GLU A O 1
ATOM 2047 N N . ALA A 1 265 ? 7.120 -7.870 30.313 1.00 50.22 265 ALA A N 1
ATOM 2048 C CA . ALA A 1 265 ? 6.388 -7.161 31.361 1.00 50.22 265 ALA A CA 1
ATOM 2049 C C . ALA A 1 265 ? 4.996 -6.719 30.883 1.00 50.22 265 ALA A C 1
ATOM 2051 O O . ALA A 1 265 ? 4.022 -6.838 31.624 1.00 50.22 265 ALA A O 1
ATOM 2052 N N . TRP A 1 266 ? 4.877 -6.268 29.629 1.00 49.03 266 TRP A N 1
ATOM 2053 C CA . TRP A 1 266 ? 3.585 -5.923 29.037 1.00 49.03 266 TRP A CA 1
ATOM 2054 C C . TRP A 1 266 ? 2.700 -7.158 28.816 1.00 49.03 266 TRP A C 1
ATOM 2056 O O . TRP A 1 266 ? 1.526 -7.136 29.185 1.00 49.03 266 TRP A O 1
ATOM 2066 N N . GLN A 1 267 ? 3.251 -8.264 28.300 1.00 49.38 267 GLN A N 1
ATOM 2067 C CA . GLN A 1 267 ? 2.507 -9.524 28.162 1.00 49.38 267 GLN A CA 1
ATOM 2068 C C . GLN A 1 267 ? 2.006 -10.049 29.518 1.00 49.38 267 GLN A C 1
ATOM 2070 O O . GLN A 1 267 ? 0.857 -10.481 29.621 1.00 49.38 267 GLN A O 1
ATOM 2075 N N . GLN A 1 268 ? 2.816 -9.942 30.576 1.00 56.03 268 GLN A N 1
ATOM 2076 C CA . GLN A 1 268 ? 2.415 -10.294 31.941 1.00 56.03 268 GLN A CA 1
ATOM 2077 C C . GLN A 1 268 ? 1.319 -9.367 32.484 1.00 56.03 268 GLN A C 1
ATOM 2079 O O . GLN A 1 268 ? 0.385 -9.836 33.133 1.00 56.03 268 GLN A O 1
ATOM 2084 N N . GLN A 1 269 ? 1.378 -8.068 32.183 1.00 50.78 269 GLN A N 1
ATOM 2085 C CA . GLN A 1 269 ? 0.373 -7.095 32.614 1.00 50.78 269 GLN A CA 1
ATOM 2086 C C . GLN A 1 269 ? -0.981 -7.313 31.914 1.00 50.78 269 GLN A C 1
ATOM 2088 O O . GLN A 1 269 ? -2.029 -7.249 32.557 1.00 50.78 269 GLN A O 1
ATOM 2093 N N . VAL A 1 270 ? -0.967 -7.656 30.621 1.00 49.41 270 VAL A N 1
ATOM 2094 C CA . VAL A 1 270 ? -2.164 -8.035 29.849 1.00 49.41 270 VAL A CA 1
ATOM 2095 C C . VAL A 1 270 ? -2.746 -9.367 30.336 1.00 49.41 270 VAL A C 1
ATOM 2097 O O . VAL A 1 270 ? -3.965 -9.500 30.435 1.00 49.41 270 VAL A O 1
ATOM 2100 N N . ALA A 1 271 ? -1.901 -10.344 30.681 1.00 52.22 271 ALA A N 1
ATOM 2101 C CA . ALA A 1 271 ? -2.346 -11.615 31.253 1.00 52.22 271 ALA A CA 1
ATOM 2102 C C . ALA A 1 271 ? -2.977 -11.433 32.646 1.00 52.22 271 ALA A C 1
ATOM 2104 O O . ALA A 1 271 ? -4.026 -12.012 32.922 1.00 52.22 271 ALA A O 1
ATOM 2105 N N . ALA A 1 272 ? -2.397 -10.577 33.493 1.00 49.38 272 ALA A N 1
ATOM 2106 C CA . ALA A 1 272 ? -2.923 -10.262 34.820 1.00 49.38 272 ALA A CA 1
ATOM 2107 C C . ALA A 1 272 ? -4.273 -9.524 34.767 1.00 49.38 272 ALA A C 1
ATOM 2109 O O . ALA A 1 272 ? -5.157 -9.804 35.572 1.00 49.38 272 ALA A O 1
ATOM 2110 N N . ALA A 1 273 ? -4.466 -8.632 33.790 1.00 46.66 273 ALA A N 1
ATOM 2111 C CA . ALA A 1 273 ? -5.731 -7.921 33.586 1.00 46.66 273 ALA A CA 1
ATOM 2112 C C . ALA A 1 273 ? -6.868 -8.819 33.051 1.00 46.66 273 ALA A C 1
ATOM 2114 O O . ALA A 1 273 ? -8.035 -8.444 33.132 1.00 46.66 273 ALA A O 1
ATOM 2115 N N . ARG A 1 274 ? -6.541 -10.001 32.507 1.00 43.56 274 ARG A N 1
ATOM 2116 C CA . ARG A 1 274 ? -7.504 -10.973 31.958 1.00 43.56 274 ARG A CA 1
ATOM 2117 C C . ARG A 1 274 ? -7.927 -12.062 32.944 1.00 43.56 274 ARG A C 1
ATOM 2119 O O . ARG A 1 274 ? -8.734 -12.911 32.569 1.00 43.56 274 ARG A O 1
ATOM 2126 N N . VAL A 1 275 ? -7.424 -12.060 34.180 1.00 40.00 275 VAL A N 1
ATOM 2127 C CA . VAL A 1 275 ? -7.907 -12.992 35.206 1.00 40.00 275 VAL A CA 1
ATOM 2128 C C . VAL A 1 275 ? -9.331 -12.576 35.593 1.00 40.00 275 VAL A C 1
ATOM 2130 O O . VAL A 1 275 ? -9.514 -11.468 36.100 1.00 40.00 275 VAL A O 1
ATOM 2133 N N . PRO A 1 276 ? -10.354 -13.427 35.388 1.00 42.72 276 PRO A N 1
ATOM 2134 C CA . PRO A 1 276 ? -11.675 -13.156 35.923 1.00 42.72 276 PRO A CA 1
ATOM 2135 C C . PRO A 1 276 ? -11.544 -13.111 37.442 1.00 42.72 276 PRO A C 1
ATOM 2137 O O . PRO A 1 276 ? -11.052 -14.068 38.044 1.00 42.72 276 PRO A O 1
ATOM 2140 N N . THR A 1 277 ? -11.986 -12.025 38.073 1.00 47.53 277 THR A N 1
ATOM 2141 C CA . THR A 1 277 ? -12.287 -12.019 39.503 1.00 47.53 277 THR A CA 1
ATOM 2142 C C . THR A 1 277 ? -13.370 -13.064 39.732 1.00 47.53 277 THR A C 1
ATOM 2144 O O . THR A 1 277 ? -14.564 -12.811 39.572 1.00 47.53 277 THR A O 1
ATOM 2147 N N . GLY A 1 278 ? -12.926 -14.290 40.016 1.00 40.53 278 GLY A N 1
ATOM 2148 C CA . GLY A 1 278 ? -13.775 -15.392 40.413 1.00 40.53 278 GLY A CA 1
ATOM 2149 C C . GLY A 1 278 ? -14.629 -14.908 41.566 1.00 40.53 278 GLY A C 1
ATOM 2150 O O . GLY A 1 278 ? -14.110 -14.555 42.622 1.00 40.53 278 GLY A O 1
ATOM 2151 N N . MET A 1 279 ? -15.932 -14.829 41.303 1.00 41.62 279 MET A N 1
ATOM 2152 C CA . MET A 1 279 ? -16.950 -14.611 42.308 1.00 41.62 279 MET A CA 1
ATOM 2153 C C . MET A 1 279 ? -16.712 -15.591 43.448 1.00 41.62 279 MET A C 1
ATOM 2155 O O . MET A 1 279 ? -16.912 -16.798 43.305 1.00 41.62 279 MET A O 1
ATOM 2159 N N . ASP A 1 280 ? -16.320 -15.023 44.575 1.00 48.97 280 ASP A N 1
ATOM 2160 C CA . ASP A 1 280 ? -16.426 -15.616 45.887 1.00 48.97 280 ASP A CA 1
ATOM 2161 C C . ASP A 1 280 ? -17.920 -15.880 46.142 1.00 48.97 280 ASP A C 1
ATOM 2163 O O . ASP A 1 280 ? -18.685 -1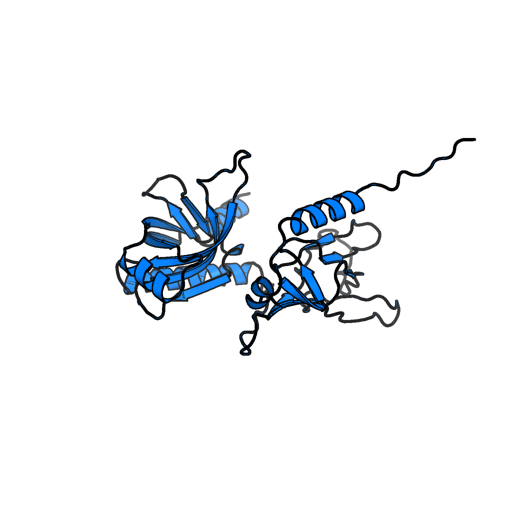5.004 46.551 1.00 48.97 280 ASP A O 1
ATOM 2167 N N . ARG A 1 281 ? -18.392 -17.076 45.777 1.00 46.53 281 ARG A N 1
ATOM 2168 C CA . ARG A 1 281 ? -19.671 -17.588 46.267 1.00 46.53 281 ARG A CA 1
ATOM 2169 C C . ARG A 1 281 ? -19.383 -18.333 47.556 1.00 46.53 281 ARG A C 1
ATOM 2171 O O . ARG A 1 281 ? -19.190 -19.545 47.554 1.00 46.53 281 ARG A O 1
ATOM 2178 N N . GLY A 1 282 ? -19.392 -17.574 48.647 1.00 47.69 282 GLY A N 1
ATOM 2179 C CA . GLY A 1 282 ? -19.611 -18.124 49.973 1.00 47.69 282 GLY A CA 1
ATOM 2180 C C . GLY A 1 282 ? -20.904 -18.941 49.979 1.00 47.69 282 GLY A C 1
ATOM 2181 O O . GLY A 1 282 ? -21.979 -18.425 49.675 1.00 47.69 282 GLY A O 1
ATOM 2182 N N . GLY A 1 283 ? -20.774 -20.226 50.293 1.00 49.81 283 GLY A N 1
ATOM 2183 C CA . GLY A 1 283 ? -21.872 -21.091 50.696 1.00 49.81 283 GLY A CA 1
ATOM 2184 C C . GLY A 1 283 ? -21.744 -21.355 52.188 1.00 49.81 283 GLY A C 1
ATOM 2185 O O . GLY A 1 283 ? -20.836 -22.075 52.603 1.00 49.81 283 GLY A O 1
ATOM 2186 N N . GLY A 1 284 ? -22.619 -20.716 52.965 1.00 41.66 284 GLY A N 1
ATOM 2187 C CA . GLY A 1 284 ? -23.117 -21.281 54.218 1.00 41.66 284 GLY A CA 1
ATOM 2188 C C . GLY A 1 284 ? -24.240 -22.275 53.952 1.00 41.66 284 GLY A C 1
ATOM 2189 O O . GLY A 1 284 ? -24.665 -22.387 52.778 1.00 41.66 284 GLY A O 1
#

InterPro domains:
  IPR000089 Biotin/lipoyl attachment [PF00364] (182-226)
  IPR001849 Pleckstrin homology domain [SM00233] (14-135)
  IPR011053 Single hybrid motif [SSF51230] (182-232)

Sequence (284 aa):
AKQVEERRREEHALLIEGWLHKIPVTGLTPAEASVAASKGGDRMWCVLHGHSGLSWMDHLGGALCGVMSFEGIASIAMNGYDDAMIEVVGEEEETGKRGDDGEKITVARKLLFRAHDAATAARWYSLLREAYGQFNQDRGAKGITVAHAVDAGYTKLYSLPQVDCDTDTPGERPLEKWEREIVWLVKPGDHVVRGQVICEVQRCRKQNPADVGAPATGRVEELFMNRVDKKSGTCYIKVGSNWIKISTDARWREAYSYGAGAAEAWQQQVAAARVPTGMDRGGG

Solvent-accessible surface area (backbone atoms only — not comparable to full-atom values): 16267 Å² total; per-residue (Å²): 107,71,72,57,53,51,49,53,53,56,41,58,30,79,73,51,69,48,73,29,23,47,30,83,38,68,93,48,52,75,68,52,37,52,53,47,59,72,68,57,36,55,65,25,32,33,38,36,29,42,57,56,26,42,35,30,14,72,38,90,91,47,63,66,48,32,37,32,34,53,90,35,49,77,48,77,45,74,38,93,89,41,66,23,27,35,36,40,32,26,32,37,37,43,65,77,57,57,49,101,83,65,52,82,46,73,43,83,36,44,38,36,38,33,35,95,40,41,70,56,23,48,52,51,49,52,52,52,53,48,30,52,48,49,45,48,51,75,69,39,85,76,62,64,66,76,72,78,87,67,103,70,63,55,59,48,54,40,47,55,77,81,75,85,64,85,75,83,54,90,85,68,72,82,74,90,70,67,75,32,48,63,50,67,74,62,54,65,73,39,76,44,48,56,61,40,70,38,31,36,38,40,44,68,100,86,47,75,62,45,77,38,51,30,93,52,53,31,32,29,67,40,66,50,80,59,47,61,42,91,84,78,69,46,52,25,57,58,82,73,38,64,41,42,31,36,35,52,36,70,66,56,58,72,76,49,67,78,54,86,58,53,65,55,51,48,52,50,52,55,54,62,72,64,58,75,82,73,78,82,75,84,76,131

pLDDT: mean 71.52, std 19.68, range [30.14, 97.69]

Organism: Hemiselmis andersenii (NCBI:txid464988)

Mean predicted aligned error: 17.69 Å

Secondary structure (DSSP, 8-state):
-HHHHHHHHHHT-EEEEEEEEEEE-TT--HHHHHHHHHT--EEEEEEEETTTEEEEESSTT--EEEEE-TTTEEEEEE-SS-TTEEEEEEEEEESS---TT---EEEEEEEEEE-SSHHHHHHHHHHHHHHHHHHHHHT-S---------SSS-EEEEE---------STTS---S----EEEES--TT-EE-TT-EEEEEE-STTSPPEEEE-SSSEEEEEE----B-TTT--B---TTSEEEEEE--HHHHHH----THHHHHHHHHHHHHTS---------

Nearest PDB structures (foldseek):
  6twl-assembly1_A  TM=8.246E-01  e=1.510E-02  Ruegeria pomeroyi DSS-3
  3a5c-assembly1_A  TM=2.481E-01  e=8.760E-03  Thermus thermophilus HB8
  8gxu-assembly1_B  TM=2.456E-01  e=2.210E-02  Thermus thermophilus HB8
  5bn3-assembly1_A  TM=3.142E-01  e=8.029E-01  Nanoarchaeum equitans Kin4-M
  5bn4-assembly1_A  TM=2.608E-01  e=4.659E-01  Nanoarchaeum equitans Kin4-M

Radius of gyration: 23.15 Å; Cα contacts (8 Å, |Δi|>4): 489; chains: 1; bounding box: 62×44×74 Å